Protein AF-A0ABD6EX64-F1 (afdb_monomer)

InterPro domains:
  IPR008491 CDK5 regulatory subunit-associated protein 3 [PF05600] (5-174)
  IPR008491 CDK5 regulatory subunit-associated protein 3 [PTHR14894] (1-174)

Secondary structure (DSSP, 8-state):
---GGGS-----GGGHHHHHHHTTSS-TTHHHHHHHHHHHHHHHGGG----HHHHHHHSSS---HHHHHHHHHHHHHHSTT-B-TTS-B--HHHHHHHHHHHHHHGGGHHHHHHHHHHHHIIIIIHHHHHHHHHHHHHHHHHHHHHHHHHHHHHHHHHHHHHHHHHHHT--HHHHHHHHHHHHHHHHHH--

Radius of gyration: 34.19 Å; Cα contacts (8 Å, |Δi|>4): 105; chains: 1; bounding box: 48×39×100 Å

Mean predicted aligned error: 10.68 Å

Sequence (191 aa):
MATPQDLPIDIHSGKLLDWLVSRRHCNRDWQKNILSIREKINAAIQDMPEDERIVTLLQGTYINYFHCKQIVDILKETEKDTKNFLGYYSSQRMNDWLNIQSLYEANSIGLAESAQILQRLVQYEIPTLKKQIAKCSQNITDNERKEVDYSRLAADGRKQFEKEKEALGIEGIVFHLMLLVVYMFRIVNEC

Nearest PDB structures (foldseek):
  2b5u-assembly2_C  TM=2.560E-01  e=5.745E+00  Escherichia coli
  5ew5-assembly4_D  TM=2.267E-01  e=2.884E+00  Escherichia coli

Organism: NCBI:txid75299

Structure (mmCIF, N/CA/C/O backbone):
data_AF-A0ABD6EX64-F1
#
_entry.id   AF-A0ABD6EX64-F1
#
loop_
_atom_site.group_PDB
_atom_site.id
_atom_site.type_symbol
_atom_site.label_atom_id
_atom_site.label_alt_id
_atom_site.label_comp_id
_atom_site.label_asym_id
_atom_site.label_entity_id
_atom_site.label_seq_id
_atom_site.pdbx_PDB_ins_code
_atom_site.Cartn_x
_atom_site.Cartn_y
_atom_site.Cartn_z
_atom_site.occupancy
_atom_site.B_iso_or_equiv
_atom_site.auth_seq_id
_atom_site.auth_comp_id
_atom_site.auth_asym_id
_atom_site.auth_atom_id
_atom_site.pdbx_PDB_model_num
ATOM 1 N N . MET A 1 1 ? -24.243 -0.990 -32.428 1.00 53.03 1 MET A N 1
ATOM 2 C CA . MET A 1 1 ? -24.173 -2.360 -31.879 1.00 53.03 1 MET A CA 1
ATOM 3 C C . MET A 1 1 ? -22.828 -2.474 -31.187 1.00 53.03 1 MET A C 1
ATOM 5 O O . MET A 1 1 ? -21.842 -2.148 -31.832 1.00 53.03 1 MET A O 1
ATOM 9 N N . ALA A 1 2 ? -22.799 -2.801 -29.893 1.00 53.84 2 ALA A N 1
ATOM 10 C CA . ALA A 1 2 ? -21.550 -2.956 -29.145 1.00 53.84 2 ALA A CA 1
ATOM 11 C C . ALA A 1 2 ? -20.722 -4.089 -29.768 1.00 53.84 2 ALA A C 1
ATOM 13 O O . ALA A 1 2 ? -21.261 -5.158 -30.067 1.00 53.84 2 ALA A O 1
ATOM 14 N N . THR A 1 3 ? -19.447 -3.831 -30.031 1.00 64.19 3 THR A N 1
ATOM 15 C CA . THR A 1 3 ? -18.517 -4.845 -30.527 1.00 64.19 3 THR A CA 1
ATOM 16 C C . THR A 1 3 ? -18.137 -5.795 -29.384 1.00 64.19 3 THR A C 1
ATOM 18 O O . THR A 1 3 ? -18.277 -5.432 -28.217 1.00 64.19 3 THR A O 1
ATOM 21 N N . PRO A 1 4 ? -17.648 -7.018 -29.657 1.00 64.69 4 PRO A N 1
ATOM 22 C CA . PRO A 1 4 ? -17.167 -7.926 -28.609 1.00 64.69 4 PRO A CA 1
ATOM 23 C C . PRO A 1 4 ? -16.092 -7.313 -27.691 1.00 64.69 4 PRO A C 1
ATOM 25 O O . PRO A 1 4 ? -15.940 -7.755 -26.556 1.00 64.69 4 PRO A O 1
ATOM 28 N N . GLN A 1 5 ? -15.374 -6.288 -28.163 1.00 66.94 5 GLN A N 1
ATOM 29 C CA . GLN A 1 5 ? -14.412 -5.489 -27.397 1.00 66.94 5 GLN A CA 1
ATOM 30 C C . GLN A 1 5 ? -15.053 -4.558 -26.352 1.00 66.94 5 GLN A C 1
ATOM 32 O O . GLN A 1 5 ? -14.355 -4.124 -25.441 1.00 66.94 5 GLN A O 1
ATOM 37 N N . ASP A 1 6 ? -16.353 -4.278 -26.450 1.00 74.81 6 ASP A N 1
ATOM 38 C CA . ASP A 1 6 ? -17.080 -3.360 -25.560 1.00 74.81 6 ASP A CA 1
ATOM 39 C C . ASP A 1 6 ? -17.767 -4.086 -24.387 1.00 74.81 6 ASP A C 1
ATOM 41 O O . ASP A 1 6 ? -18.477 -3.470 -23.589 1.00 74.81 6 ASP A O 1
ATOM 45 N N . LEU A 1 7 ? -17.597 -5.409 -24.285 1.00 80.50 7 LEU A N 1
ATOM 46 C CA . LEU A 1 7 ? -18.163 -6.194 -23.193 1.00 80.50 7 LEU A CA 1
ATOM 47 C C . LEU A 1 7 ? -17.363 -5.957 -21.902 1.00 80.50 7 LEU A C 1
ATOM 49 O O . LEU A 1 7 ? -16.139 -6.113 -21.904 1.00 80.50 7 LEU A O 1
ATOM 53 N N . PRO A 1 8 ? -18.030 -5.621 -20.782 1.00 83.19 8 PRO A N 1
ATOM 54 C CA . PRO A 1 8 ? -17.346 -5.421 -19.516 1.00 83.19 8 PRO A CA 1
ATOM 55 C C . PRO A 1 8 ? -16.707 -6.732 -19.055 1.00 83.19 8 PRO A C 1
ATOM 57 O O . PRO A 1 8 ? -17.334 -7.793 -19.056 1.00 83.19 8 PRO A O 1
ATOM 60 N N . ILE A 1 9 ? -15.446 -6.644 -18.645 1.00 84.69 9 ILE A N 1
ATOM 61 C CA . ILE A 1 9 ? -14.711 -7.767 -18.077 1.00 84.69 9 ILE A CA 1
ATOM 62 C C . ILE A 1 9 ? -14.919 -7.738 -16.562 1.00 84.69 9 ILE A C 1
ATOM 64 O O . ILE A 1 9 ? -14.423 -6.839 -15.885 1.00 84.69 9 ILE A O 1
ATOM 68 N N . ASP A 1 10 ? -15.640 -8.727 -16.036 1.00 89.81 10 ASP A N 1
ATOM 69 C CA . ASP A 1 10 ? -15.789 -8.931 -14.595 1.00 89.81 10 ASP A CA 1
ATOM 70 C C . ASP A 1 10 ? -14.727 -9.916 -14.089 1.00 89.81 10 ASP A C 1
ATOM 72 O O . ASP A 1 10 ? -14.625 -11.056 -14.555 1.00 89.81 10 ASP A O 1
ATOM 76 N N . ILE A 1 11 ? -13.896 -9.458 -13.154 1.00 91.19 11 ILE A N 1
ATOM 77 C CA . ILE A 1 11 ? -12.832 -10.251 -12.543 1.00 91.19 11 ILE A CA 1
ATOM 78 C C . ILE A 1 11 ? -12.908 -10.062 -11.038 1.00 91.19 11 ILE A C 1
ATOM 80 O O . ILE A 1 11 ? -12.744 -8.958 -10.517 1.00 91.19 11 ILE A O 1
ATOM 84 N N . HIS A 1 12 ? -13.046 -11.174 -10.319 1.00 92.88 12 HIS A N 1
ATOM 85 C CA . HIS A 1 12 ? -12.908 -11.169 -8.872 1.00 92.88 12 HIS A CA 1
ATOM 86 C C . HIS A 1 12 ? -11.525 -10.625 -8.487 1.00 92.88 12 HIS A C 1
ATOM 88 O O . HIS A 1 12 ? -10.505 -11.176 -8.907 1.00 92.88 12 HIS A O 1
ATOM 94 N N . SER A 1 13 ? -11.477 -9.587 -7.645 1.00 90.00 13 SER A N 1
ATOM 95 C CA . SER A 1 13 ? -10.236 -8.887 -7.266 1.00 90.00 13 SER A CA 1
ATOM 96 C C . SER A 1 13 ? -9.124 -9.859 -6.866 1.00 90.00 13 SER A C 1
ATOM 98 O O . SER A 1 13 ? -8.011 -9.797 -7.382 1.00 90.00 13 SER A O 1
ATOM 100 N N . GLY A 1 14 ? -9.462 -10.866 -6.060 1.00 93.12 14 GLY A N 1
ATOM 101 C CA . GLY A 1 14 ? -8.544 -11.913 -5.615 1.00 93.12 14 GLY A CA 1
ATOM 102 C C . GLY A 1 14 ? -7.949 -12.839 -6.670 1.00 93.12 14 GLY A C 1
ATOM 103 O O . GLY A 1 14 ? -7.047 -13.605 -6.356 1.00 93.12 14 GLY A O 1
ATOM 104 N N . LYS A 1 15 ? -8.451 -12.781 -7.901 1.00 94.81 15 LYS A N 1
ATOM 105 C CA . LYS A 1 15 ? -7.963 -13.538 -9.055 1.00 94.81 15 LYS A CA 1
ATOM 106 C C . LYS A 1 15 ? -7.392 -12.644 -10.148 1.00 94.81 15 LYS A C 1
ATOM 108 O O . LYS A 1 15 ? -6.914 -13.170 -11.141 1.00 94.81 15 LYS A O 1
ATOM 113 N N . LEU A 1 16 ? -7.382 -11.323 -9.954 1.00 95.50 16 LEU A N 1
ATOM 114 C CA . LEU A 1 16 ? -6.866 -10.357 -10.922 1.00 95.50 16 LEU A CA 1
ATOM 115 C C . LE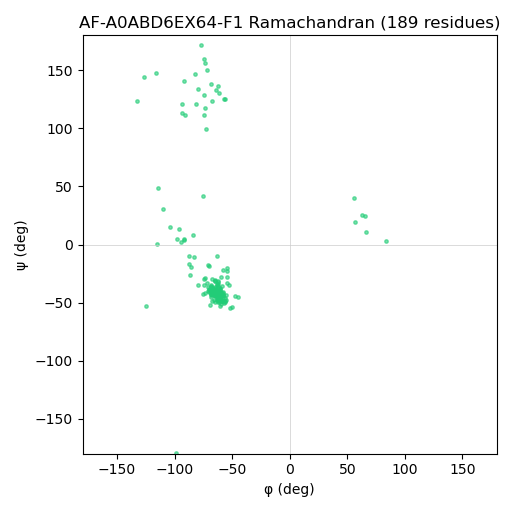U A 1 16 ? -5.459 -10.691 -11.440 1.00 95.50 16 LEU A C 1
ATOM 117 O O . LEU A 1 16 ? -5.276 -10.805 -12.646 1.00 95.50 16 LEU A O 1
ATOM 121 N N . LEU A 1 17 ? -4.478 -10.889 -10.558 1.00 95.62 17 LEU A N 1
ATOM 122 C CA . LEU A 1 17 ? -3.111 -11.214 -10.968 1.00 95.62 17 LEU A CA 1
ATOM 123 C C . LEU A 1 17 ? -3.034 -12.553 -11.722 1.00 95.62 17 LEU A C 1
ATOM 125 O O . LEU A 1 17 ? -2.453 -12.608 -12.804 1.00 95.62 17 LEU A O 1
ATOM 129 N N . ASP A 1 18 ? -3.657 -13.609 -11.189 1.00 95.00 18 ASP A N 1
ATOM 130 C CA . ASP A 1 18 ? -3.731 -14.921 -11.850 1.00 95.00 18 ASP A CA 1
ATOM 131 C C . ASP A 1 18 ? -4.340 -14.793 -13.254 1.00 95.00 18 ASP A C 1
ATOM 133 O O . ASP A 1 18 ? -3.839 -15.367 -14.222 1.00 95.00 18 ASP A O 1
ATOM 137 N N . TRP A 1 19 ? -5.407 -14.001 -13.374 1.00 95.50 19 TRP A N 1
ATOM 138 C CA . TRP A 1 19 ? -6.090 -13.729 -14.631 1.00 95.50 19 TRP A CA 1
ATOM 139 C C . TRP A 1 19 ? -5.156 -13.023 -15.621 1.00 95.50 19 TRP A C 1
ATOM 141 O O . TRP A 1 19 ? -4.985 -13.516 -16.739 1.00 95.50 19 TRP A O 1
ATOM 151 N N . LEU A 1 20 ? -4.472 -11.954 -15.194 1.00 95.19 20 LEU A N 1
ATOM 152 C CA . LEU A 1 20 ? -3.508 -11.206 -16.012 1.00 95.19 20 LEU A CA 1
ATOM 153 C C . LEU A 1 20 ? -2.377 -12.106 -16.528 1.00 95.19 20 LEU A C 1
ATOM 155 O O . LEU A 1 20 ? -2.050 -12.081 -17.716 1.00 95.19 20 LEU A O 1
ATOM 159 N N . VAL A 1 21 ? -1.814 -12.948 -15.660 1.00 94.81 21 VAL A N 1
ATOM 160 C CA . VAL A 1 21 ? -0.741 -13.884 -16.023 1.00 94.81 21 VAL A CA 1
ATOM 161 C C . VAL A 1 21 ? -1.254 -14.988 -16.954 1.00 94.81 21 VAL A C 1
ATOM 163 O O . VAL A 1 21 ? -0.605 -15.318 -17.948 1.00 94.81 21 VAL A O 1
ATOM 166 N N . SER A 1 22 ? -2.436 -15.551 -16.685 1.00 95.00 22 SER A N 1
ATOM 167 C CA . SER A 1 22 ? -3.020 -16.627 -17.504 1.00 95.00 22 SER A CA 1
ATOM 168 C C . SER A 1 22 ? -3.311 -16.192 -18.944 1.00 95.00 22 SER A C 1
ATOM 170 O O . SER A 1 22 ? -3.180 -16.990 -19.874 1.00 95.00 22 SER A O 1
ATOM 172 N N . ARG A 1 23 ? -3.650 -14.912 -19.136 1.00 93.62 23 ARG A N 1
ATOM 173 C CA . ARG A 1 23 ? -3.922 -14.290 -20.438 1.00 93.62 23 ARG A CA 1
ATOM 174 C C . ARG A 1 23 ? -2.692 -13.650 -21.079 1.00 93.62 23 ARG A C 1
ATOM 176 O O . ARG A 1 23 ? -2.811 -13.093 -22.163 1.00 93.62 23 ARG A O 1
ATOM 183 N N . ARG A 1 24 ? -1.513 -13.783 -20.456 1.00 93.31 24 ARG A N 1
ATOM 184 C CA . ARG A 1 24 ? -0.237 -13.218 -20.926 1.00 93.31 24 ARG A CA 1
ATOM 185 C C . ARG A 1 24 ? -0.221 -11.684 -20.991 1.00 93.31 24 ARG A C 1
ATOM 187 O O . ARG A 1 24 ? 0.566 -11.123 -21.743 1.00 93.31 24 ARG A O 1
ATOM 194 N N . HIS A 1 25 ? -1.047 -11.010 -20.186 1.00 92.50 25 HIS A N 1
ATOM 195 C CA . HIS A 1 25 ? -0.913 -9.566 -19.955 1.00 92.50 25 HIS A CA 1
ATOM 196 C C . HIS A 1 25 ? 0.287 -9.247 -19.060 1.00 92.50 25 HIS A C 1
ATOM 198 O O . HIS A 1 25 ? 0.878 -8.185 -19.194 1.00 92.50 25 HIS A O 1
ATOM 204 N N . CYS A 1 26 ? 0.663 -10.175 -18.178 1.00 94.56 26 CYS A N 1
ATOM 205 C CA . CYS A 1 26 ? 1.879 -10.110 -17.372 1.00 94.56 26 CYS A CA 1
ATOM 206 C C . CYS A 1 26 ? 2.681 -11.400 -17.563 1.00 94.56 26 CYS A C 1
ATOM 208 O O . CYS A 1 26 ? 2.103 -12.486 -17.679 1.00 94.56 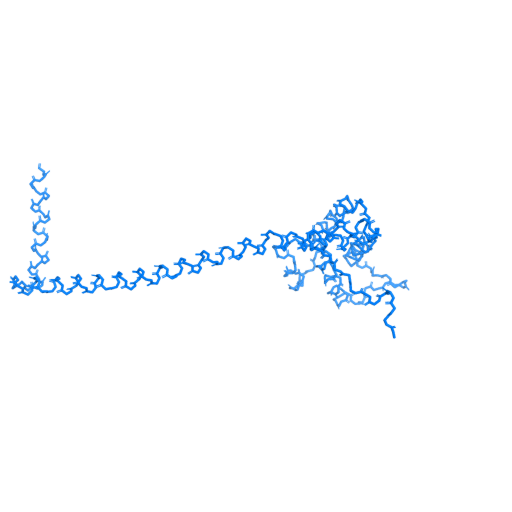26 CYS A O 1
ATOM 210 N N . ASN A 1 27 ? 4.010 -11.302 -17.577 1.00 90.50 27 ASN A N 1
ATOM 211 C CA . ASN A 1 27 ? 4.858 -12.490 -17.659 1.00 90.50 27 ASN A CA 1
ATOM 212 C C . ASN A 1 27 ? 4.836 -13.280 -16.335 1.00 90.50 27 ASN A C 1
ATOM 214 O O . ASN A 1 27 ? 4.664 -12.707 -15.264 1.00 90.50 27 ASN A O 1
ATOM 218 N N . ARG A 1 28 ? 5.010 -14.604 -16.388 1.00 91.12 28 ARG A N 1
ATOM 219 C CA . ARG A 1 28 ? 5.021 -15.488 -15.206 1.00 91.12 28 ARG A CA 1
ATOM 220 C C . ARG A 1 28 ? 6.225 -15.252 -14.296 1.00 91.12 28 ARG A C 1
ATOM 222 O O . ARG A 1 28 ? 6.126 -15.464 -13.095 1.00 91.12 28 ARG A O 1
ATOM 229 N N . ASP A 1 29 ? 7.343 -14.817 -14.860 1.00 92.50 29 ASP A N 1
ATOM 230 C CA . ASP A 1 29 ? 8.595 -14.536 -14.153 1.00 92.50 29 ASP A CA 1
ATOM 231 C C . ASP A 1 29 ? 8.644 -13.127 -13.531 1.00 92.50 29 ASP A C 1
ATOM 233 O O . ASP A 1 29 ? 9.685 -12.721 -13.009 1.00 92.50 29 ASP A O 1
ATOM 237 N N . TRP A 1 30 ? 7.530 -12.381 -13.544 1.00 94.19 30 TRP A N 1
ATOM 238 C CA . TRP A 1 30 ? 7.461 -11.006 -13.042 1.00 94.19 30 TRP A CA 1
ATOM 239 C C . TRP A 1 30 ? 7.994 -10.867 -11.605 1.00 94.19 30 TRP A C 1
ATOM 241 O O . TRP A 1 30 ? 8.648 -9.876 -11.296 1.00 94.19 30 TRP A O 1
ATOM 251 N N . GLN A 1 31 ? 7.793 -11.883 -10.752 1.00 92.81 31 GLN A N 1
ATOM 252 C CA . GLN A 1 31 ? 8.290 -11.913 -9.369 1.00 92.81 31 GLN A CA 1
ATOM 253 C C . GLN A 1 31 ? 9.817 -11.933 -9.271 1.00 92.81 31 GLN A C 1
ATOM 255 O O . GLN A 1 31 ? 10.382 -11.407 -8.319 1.00 92.81 31 GLN A O 1
ATOM 260 N N . LYS A 1 32 ? 10.506 -12.535 -10.241 1.00 93.25 32 LYS A N 1
ATOM 261 C CA . LYS A 1 32 ? 11.969 -12.490 -10.298 1.00 93.25 32 LYS A CA 1
ATOM 262 C C . LYS A 1 32 ? 12.430 -11.117 -10.777 1.00 93.25 32 LYS A C 1
ATOM 264 O O . LYS A 1 32 ? 13.358 -10.542 -10.218 1.00 93.25 32 LYS A O 1
ATOM 269 N N . ASN A 1 33 ? 11.758 -10.587 -11.795 1.00 93.25 33 ASN A N 1
ATOM 270 C CA . ASN A 1 33 ? 12.138 -9.322 -12.414 1.00 93.25 33 ASN A CA 1
ATOM 271 C C . ASN A 1 33 ? 11.903 -8.128 -11.475 1.00 93.25 33 ASN A C 1
ATOM 273 O O . ASN A 1 33 ? 12.724 -7.213 -11.441 1.00 93.25 33 ASN A O 1
ATOM 277 N N . ILE A 1 34 ? 10.855 -8.166 -10.643 1.00 94.31 34 ILE A N 1
ATOM 278 C CA . ILE A 1 34 ? 10.611 -7.117 -9.648 1.00 94.31 34 ILE A CA 1
ATOM 279 C C . ILE A 1 34 ? 11.740 -7.030 -8.614 1.00 94.31 34 ILE A C 1
ATOM 281 O O . ILE A 1 34 ? 12.094 -5.925 -8.229 1.00 94.31 34 ILE A O 1
ATOM 285 N N . LEU A 1 35 ? 12.376 -8.140 -8.216 1.00 94.00 35 LEU A N 1
ATOM 286 C CA . LEU A 1 35 ? 13.505 -8.102 -7.272 1.00 94.00 35 LEU A CA 1
ATOM 287 C C . LEU A 1 35 ? 14.686 -7.293 -7.824 1.00 94.00 35 LEU A C 1
ATOM 289 O O . LEU A 1 35 ? 15.237 -6.454 -7.120 1.00 94.00 35 LEU A O 1
ATOM 293 N N . SER A 1 36 ? 15.011 -7.463 -9.106 1.00 94.44 36 SER A N 1
ATOM 294 C CA . SER A 1 36 ? 16.072 -6.672 -9.742 1.00 94.44 36 SER A CA 1
ATOM 295 C C . SER A 1 36 ? 15.714 -5.183 -9.816 1.00 94.44 36 SER A C 1
ATOM 297 O O . SER A 1 36 ? 16.563 -4.316 -9.605 1.00 94.44 36 SER A O 1
ATOM 299 N N . ILE A 1 37 ? 14.441 -4.863 -10.062 1.00 95.38 37 ILE A N 1
ATOM 300 C CA . ILE A 1 37 ? 13.962 -3.476 -10.035 1.00 95.38 37 ILE A CA 1
ATOM 301 C C . ILE A 1 37 ? 14.082 -2.892 -8.620 1.00 95.38 37 ILE A C 1
ATOM 303 O O . ILE A 1 37 ? 14.487 -1.744 -8.462 1.00 95.38 37 ILE A O 1
ATOM 307 N N . ARG A 1 38 ? 13.790 -3.683 -7.582 1.00 94.88 38 ARG A N 1
ATOM 308 C CA . ARG A 1 38 ? 13.904 -3.274 -6.172 1.00 94.88 38 ARG A CA 1
ATOM 309 C C . ARG A 1 38 ? 15.334 -2.916 -5.794 1.00 94.88 38 ARG A C 1
ATOM 311 O O . ARG A 1 38 ? 15.552 -1.891 -5.156 1.00 94.88 38 ARG A O 1
ATOM 318 N N . GLU A 1 39 ? 16.299 -3.721 -6.222 1.00 94.88 39 GLU A N 1
ATOM 319 C CA . GLU A 1 39 ? 17.725 -3.439 -6.024 1.00 94.88 39 GLU A CA 1
ATOM 320 C C . GLU A 1 39 ? 18.127 -2.110 -6.675 1.00 94.88 39 GLU A C 1
ATOM 322 O O . GLU A 1 39 ? 18.786 -1.284 -6.044 1.00 94.88 39 GLU A O 1
ATOM 327 N N . LYS A 1 40 ? 17.661 -1.859 -7.906 1.00 95.69 40 LYS A N 1
ATOM 328 C CA . LYS A 1 40 ? 17.910 -0.598 -8.620 1.00 95.69 40 LYS A CA 1
ATOM 329 C C . LYS A 1 40 ? 17.272 0.604 -7.933 1.00 95.69 40 LYS A C 1
ATOM 331 O O . LYS A 1 40 ? 17.920 1.638 -7.828 1.00 95.69 40 LYS A O 1
ATOM 336 N N . ILE A 1 41 ? 16.044 0.465 -7.431 1.00 95.00 41 ILE A N 1
ATOM 337 C CA . ILE A 1 41 ? 15.380 1.512 -6.643 1.00 95.00 41 ILE A CA 1
ATOM 338 C C . ILE A 1 41 ? 16.211 1.842 -5.400 1.00 95.00 41 ILE A C 1
ATOM 340 O O . ILE A 1 41 ? 16.494 3.009 -5.155 1.00 95.00 41 ILE A O 1
ATOM 344 N N . ASN A 1 42 ? 16.648 0.832 -4.644 1.00 93.12 42 ASN A N 1
ATOM 345 C CA . ASN A 1 42 ? 17.434 1.050 -3.427 1.00 93.12 42 ASN A CA 1
ATOM 346 C C . ASN A 1 42 ? 18.757 1.775 -3.706 1.00 93.12 42 ASN A C 1
ATOM 348 O O . ASN A 1 42 ? 19.159 2.624 -2.912 1.00 93.12 42 ASN A O 1
ATOM 352 N N . ALA A 1 43 ? 19.407 1.460 -4.831 1.00 94.00 43 ALA A N 1
ATOM 353 C CA . ALA A 1 43 ? 20.605 2.161 -5.276 1.00 94.00 43 ALA A CA 1
ATOM 354 C C . ALA A 1 43 ? 20.297 3.612 -5.683 1.00 94.00 43 ALA A C 1
ATOM 356 O O . ALA A 1 43 ? 20.950 4.532 -5.198 1.00 94.00 43 ALA A O 1
ATOM 357 N N . ALA A 1 44 ? 19.269 3.828 -6.508 1.00 93.56 44 ALA A N 1
ATOM 358 C CA . ALA A 1 44 ? 18.904 5.151 -7.012 1.00 93.56 44 ALA A CA 1
ATOM 359 C C . ALA A 1 44 ? 18.437 6.110 -5.903 1.00 93.56 44 ALA A C 1
ATOM 361 O O . ALA A 1 44 ? 18.687 7.308 -5.988 1.00 93.56 44 ALA A O 1
ATOM 362 N N . ILE A 1 45 ? 17.801 5.599 -4.839 1.00 90.81 45 ILE A N 1
ATOM 363 C CA . ILE A 1 45 ? 17.363 6.404 -3.684 1.00 90.81 45 ILE A CA 1
ATOM 364 C C . ILE A 1 45 ? 18.538 7.107 -2.982 1.00 90.81 45 ILE A C 1
ATOM 366 O O . ILE A 1 45 ? 18.339 8.168 -2.396 1.00 90.81 45 ILE A O 1
ATOM 370 N N . GLN A 1 46 ? 19.755 6.555 -3.047 1.00 88.56 46 GLN A N 1
ATOM 371 C CA . GLN A 1 46 ? 20.925 7.159 -2.396 1.00 88.56 46 GLN A CA 1
ATOM 372 C C . GLN A 1 46 ? 21.385 8.464 -3.066 1.00 88.56 46 GLN A C 1
ATOM 374 O O . GLN A 1 46 ? 22.098 9.242 -2.443 1.00 88.56 46 GLN A O 1
ATOM 379 N N . ASP A 1 47 ? 20.973 8.715 -4.311 1.00 86.69 47 ASP A N 1
ATOM 380 C CA . ASP A 1 47 ? 21.299 9.921 -5.079 1.00 86.69 47 ASP A CA 1
ATOM 381 C C . ASP A 1 47 ? 20.031 10.747 -5.360 1.00 86.69 47 ASP A C 1
ATOM 383 O O . ASP A 1 47 ? 19.744 11.110 -6.500 1.00 86.69 47 ASP A O 1
ATOM 387 N N . MET A 1 48 ? 19.205 10.999 -4.337 1.00 83.12 48 MET A N 1
ATOM 388 C CA . MET A 1 48 ? 17.983 11.814 -4.454 1.00 83.12 48 MET A CA 1
ATOM 389 C C . MET A 1 48 ? 18.223 13.292 -4.142 1.00 83.12 48 MET A C 1
ATOM 391 O O . MET A 1 48 ? 18.954 13.601 -3.203 1.00 83.12 48 MET A O 1
ATOM 395 N N . PRO A 1 49 ? 17.601 14.221 -4.894 1.00 79.19 49 PRO A N 1
ATOM 396 C CA . PRO A 1 49 ? 17.682 15.642 -4.597 1.00 79.19 49 PRO A CA 1
ATOM 397 C C . PRO A 1 49 ? 16.827 15.978 -3.371 1.00 79.19 49 PRO A C 1
ATOM 399 O O . PRO A 1 49 ? 15.832 15.307 -3.089 1.00 79.19 49 PRO A O 1
ATOM 402 N N . GLU A 1 50 ? 17.162 17.077 -2.696 1.00 78.25 50 GLU A N 1
ATOM 403 C CA . GLU A 1 50 ? 16.404 17.632 -1.564 1.00 78.25 50 GLU A CA 1
ATOM 404 C C . GLU A 1 50 ? 15.105 18.345 -2.014 1.00 78.25 50 GLU A C 1
ATOM 406 O O . GLU A 1 50 ? 14.763 19.420 -1.530 1.00 78.25 50 GLU A O 1
ATOM 411 N N . ASP A 1 51 ? 14.370 17.772 -2.972 1.00 86.00 51 ASP A N 1
ATOM 412 C CA . ASP A 1 51 ? 13.028 18.242 -3.332 1.00 86.00 51 ASP A CA 1
ATOM 413 C C . ASP A 1 51 ? 12.015 17.664 -2.334 1.00 86.00 51 ASP A C 1
ATOM 415 O O . ASP A 1 51 ? 11.877 16.443 -2.208 1.00 86.00 51 ASP A O 1
ATOM 419 N N . GLU A 1 52 ? 11.279 18.530 -1.634 1.00 88.81 52 GLU A N 1
ATOM 420 C CA . GLU A 1 52 ? 10.296 18.132 -0.615 1.00 88.81 52 GLU A CA 1
ATOM 421 C C . GLU A 1 52 ? 9.250 17.134 -1.139 1.00 88.81 52 GLU A C 1
ATOM 423 O O . GLU A 1 52 ? 8.805 16.247 -0.401 1.00 88.81 52 GLU A O 1
ATOM 428 N N . ARG A 1 53 ? 8.874 17.227 -2.423 1.00 89.81 53 ARG A N 1
ATOM 429 C CA . ARG A 1 53 ? 7.911 16.310 -3.052 1.00 89.81 53 ARG A CA 1
ATOM 430 C C . ARG A 1 53 ? 8.499 14.909 -3.156 1.00 89.81 53 ARG A C 1
ATOM 432 O O . ARG A 1 53 ? 7.813 13.935 -2.854 1.00 89.81 53 ARG A O 1
ATOM 439 N N . ILE A 1 54 ? 9.772 14.805 -3.538 1.00 88.50 54 ILE A N 1
ATOM 440 C CA . ILE A 1 54 ? 10.491 13.527 -3.611 1.00 88.50 54 ILE A CA 1
ATOM 441 C C . ILE A 1 54 ? 10.698 12.965 -2.205 1.00 88.50 54 ILE A C 1
ATOM 443 O O . ILE A 1 54 ? 10.404 11.795 -1.974 1.00 88.50 54 ILE A O 1
ATOM 447 N N . VAL A 1 55 ? 11.111 13.795 -1.244 1.00 88.19 55 VAL A N 1
ATOM 448 C CA . VAL A 1 55 ? 11.269 13.376 0.157 1.00 88.19 55 VAL A CA 1
ATOM 449 C C . VAL A 1 55 ? 9.962 12.795 0.702 1.00 88.19 55 VAL A C 1
ATOM 451 O O . VAL A 1 55 ? 9.969 11.708 1.275 1.00 88.19 55 VAL A O 1
ATOM 454 N N . THR A 1 56 ? 8.830 13.457 0.456 1.00 89.00 56 THR A N 1
ATOM 455 C CA . THR A 1 56 ? 7.503 12.980 0.878 1.00 89.00 56 THR A CA 1
ATOM 456 C C . THR A 1 56 ? 7.152 11.628 0.253 1.00 89.00 56 THR A C 1
ATOM 458 O O . THR A 1 56 ? 6.647 10.744 0.941 1.00 89.00 56 THR A O 1
ATOM 461 N N . LEU A 1 57 ? 7.447 11.431 -1.037 1.00 88.38 57 LEU A N 1
ATOM 462 C CA . LEU A 1 57 ? 7.205 10.154 -1.719 1.00 88.38 57 LEU A CA 1
ATOM 463 C C . LEU A 1 57 ? 8.050 9.007 -1.156 1.00 88.38 57 LEU A C 1
ATOM 465 O O . LEU A 1 57 ? 7.606 7.859 -1.195 1.00 88.38 57 LEU A O 1
ATOM 469 N N . LEU A 1 58 ? 9.244 9.311 -0.644 1.00 86.00 58 LEU A N 1
ATOM 470 C CA . LEU A 1 58 ? 10.192 8.330 -0.114 1.00 86.00 58 LEU A CA 1
ATOM 471 C C . LEU A 1 58 ? 9.977 7.995 1.371 1.00 86.00 58 LEU A C 1
ATOM 473 O O . LEU A 1 58 ? 10.481 6.979 1.853 1.00 86.00 58 LEU A O 1
ATOM 477 N N . GLN A 1 59 ? 9.241 8.823 2.114 1.00 83.81 59 GLN A N 1
ATOM 478 C CA . GLN A 1 59 ? 9.036 8.638 3.549 1.00 83.81 59 GLN A CA 1
ATOM 479 C C . GLN A 1 59 ? 8.071 7.489 3.863 1.00 83.81 59 GLN A C 1
ATOM 481 O O . GLN A 1 59 ? 6.885 7.549 3.558 1.00 83.81 59 GLN A O 1
ATOM 486 N N . GLY A 1 60 ? 8.567 6.461 4.561 1.00 69.19 60 GLY A N 1
ATOM 487 C CA . GLY A 1 60 ? 7.737 5.425 5.194 1.00 69.19 60 GLY A CA 1
ATOM 488 C C . GLY A 1 60 ? 6.965 4.517 4.230 1.00 69.19 60 GLY A C 1
ATOM 489 O O . GLY A 1 60 ? 6.096 3.763 4.669 1.00 69.19 60 GLY A O 1
ATOM 490 N N . THR A 1 61 ? 7.263 4.568 2.931 1.00 74.19 61 THR A N 1
ATOM 491 C CA . THR A 1 61 ? 6.497 3.883 1.888 1.00 74.19 61 THR A CA 1
ATOM 492 C C . THR A 1 61 ? 7.315 2.810 1.177 1.00 74.19 61 THR A C 1
ATOM 494 O O . THR A 1 61 ? 8.517 2.906 0.943 1.00 74.19 61 THR A O 1
ATOM 497 N N . TYR A 1 62 ? 6.616 1.756 0.767 1.00 87.88 62 TYR A N 1
ATOM 498 C CA . TYR A 1 62 ? 7.119 0.823 -0.231 1.00 87.88 62 TYR A CA 1
ATOM 499 C C . TYR A 1 62 ? 7.054 1.489 -1.620 1.00 87.88 62 TYR A C 1
ATOM 501 O O . TYR A 1 62 ? 5.966 1.734 -2.149 1.00 87.88 62 TYR A O 1
ATOM 509 N N . ILE A 1 63 ? 8.211 1.796 -2.219 1.00 92.25 63 ILE A N 1
ATOM 510 C CA . ILE A 1 63 ? 8.312 2.529 -3.497 1.00 92.25 63 ILE A CA 1
ATOM 511 C C . ILE A 1 63 ? 7.886 1.654 -4.678 1.00 92.25 63 ILE A C 1
ATOM 513 O O . ILE A 1 63 ? 8.655 0.823 -5.134 1.00 92.25 63 ILE A O 1
ATOM 517 N N . ASN A 1 64 ? 6.666 1.784 -5.183 1.00 94.00 64 ASN A N 1
ATOM 518 C CA . ASN A 1 64 ? 6.160 0.979 -6.301 1.00 94.00 64 ASN A CA 1
ATOM 519 C C . ASN A 1 64 ? 6.249 1.727 -7.639 1.00 94.00 64 ASN A C 1
ATOM 521 O O . ASN A 1 64 ? 6.687 2.877 -7.693 1.00 94.00 64 ASN A O 1
ATOM 525 N N . TYR A 1 65 ? 5.794 1.073 -8.709 1.00 95.88 65 TYR A N 1
ATOM 526 C CA . TYR A 1 65 ? 5.737 1.644 -10.058 1.00 95.88 65 TYR A CA 1
ATOM 527 C C . TYR A 1 65 ? 5.177 3.077 -10.115 1.00 95.88 65 TYR A C 1
ATOM 529 O O . TYR A 1 65 ? 5.762 3.938 -10.774 1.00 95.88 65 TYR A O 1
ATOM 537 N N . PHE A 1 66 ? 4.073 3.360 -9.417 1.00 95.31 66 PHE A N 1
ATOM 538 C CA . PHE A 1 66 ? 3.438 4.680 -9.457 1.00 95.31 66 PHE A CA 1
ATOM 539 C C . PHE A 1 66 ? 4.306 5.755 -8.805 1.00 95.31 66 PHE A C 1
ATOM 541 O O . PHE A 1 66 ? 4.414 6.853 -9.349 1.00 95.31 66 PHE A O 1
ATOM 548 N N . HIS A 1 67 ? 4.984 5.425 -7.703 1.00 94.88 67 HIS A N 1
ATOM 549 C CA . HIS A 1 67 ? 5.955 6.327 -7.083 1.00 94.88 67 HIS A CA 1
ATOM 550 C C . HIS A 1 67 ? 7.128 6.599 -8.032 1.00 94.88 67 HIS A C 1
ATOM 552 O O . HIS A 1 67 ? 7.517 7.750 -8.206 1.00 94.88 67 HIS A O 1
ATOM 558 N N . CYS A 1 68 ? 7.647 5.574 -8.721 1.00 95.56 68 CYS A N 1
ATOM 559 C CA . CYS A 1 68 ? 8.714 5.759 -9.708 1.00 95.56 68 CYS A CA 1
ATOM 560 C C . CYS A 1 68 ? 8.291 6.705 -10.843 1.00 95.56 68 CYS A C 1
ATOM 562 O O . CYS A 1 68 ? 9.076 7.567 -11.227 1.00 95.56 68 CYS A O 1
ATOM 564 N N . LYS A 1 69 ? 7.051 6.596 -11.349 1.00 95.75 69 LYS A N 1
ATOM 565 C CA . LYS A 1 69 ? 6.536 7.538 -12.358 1.00 95.75 69 LYS A CA 1
ATOM 566 C C . LYS A 1 69 ? 6.481 8.971 -11.838 1.00 95.75 69 LYS A C 1
ATOM 568 O O . LYS A 1 69 ? 6.917 9.876 -12.536 1.00 95.75 69 LYS A O 1
ATOM 573 N N . GLN A 1 70 ? 5.971 9.166 -10.623 1.00 94.88 70 GLN A N 1
ATOM 574 C CA . G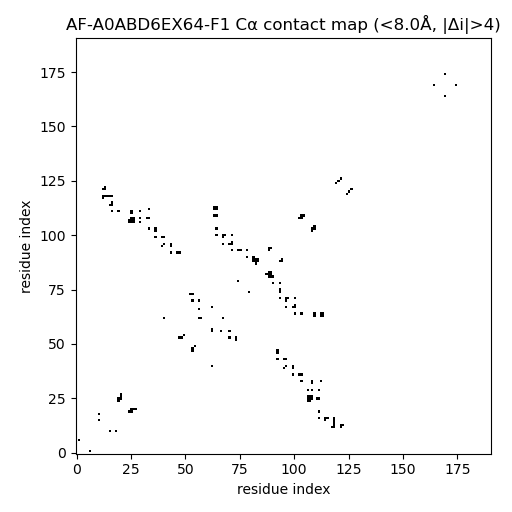LN A 1 70 ? 5.889 10.494 -10.011 1.00 94.88 70 GLN A CA 1
ATOM 575 C C . GLN A 1 70 ? 7.276 11.109 -9.812 1.00 94.88 70 GLN A C 1
ATOM 577 O O . GLN A 1 70 ? 7.469 12.277 -10.129 1.00 94.88 70 GLN A O 1
ATOM 582 N N . ILE A 1 71 ? 8.251 10.316 -9.357 1.00 93.56 71 ILE A N 1
ATOM 583 C CA . ILE A 1 71 ? 9.644 10.758 -9.224 1.00 93.56 71 ILE A CA 1
ATOM 584 C C . ILE A 1 71 ? 10.199 11.173 -10.588 1.00 93.56 71 ILE A C 1
ATOM 586 O O . ILE A 1 71 ? 10.742 12.266 -10.708 1.00 93.56 71 ILE A O 1
ATOM 590 N N . VAL A 1 72 ? 10.012 10.359 -11.633 1.00 94.00 72 VAL A N 1
ATOM 591 C CA . VAL A 1 72 ? 10.439 10.713 -12.996 1.00 94.00 72 VAL A CA 1
ATOM 592 C C . VAL A 1 72 ? 9.789 12.015 -13.467 1.00 94.00 72 VAL A C 1
ATOM 594 O O . VAL A 1 72 ? 10.468 12.851 -14.060 1.00 94.00 72 VAL A O 1
ATOM 597 N N . ASP A 1 73 ? 8.493 12.206 -13.230 1.00 93.88 73 ASP A N 1
ATOM 598 C CA . ASP A 1 73 ? 7.793 13.416 -13.660 1.00 93.88 73 ASP A CA 1
ATOM 599 C C . ASP A 1 73 ? 8.295 14.662 -12.915 1.00 93.88 73 ASP A C 1
ATOM 601 O O . ASP A 1 73 ? 8.544 15.681 -13.557 1.00 93.88 73 ASP A O 1
ATOM 605 N N . ILE A 1 74 ? 8.582 14.556 -11.613 1.00 91.75 74 ILE A N 1
ATOM 606 C CA . ILE A 1 74 ? 9.228 15.630 -10.843 1.00 91.75 74 ILE A CA 1
ATOM 607 C C . ILE A 1 74 ? 10.630 15.933 -11.391 1.00 91.75 74 ILE A C 1
ATOM 609 O O . ILE A 1 74 ? 10.961 17.094 -11.624 1.00 91.75 74 ILE A O 1
ATOM 613 N N . LEU A 1 75 ? 11.447 14.907 -11.656 1.00 89.75 75 LEU A N 1
ATOM 614 C CA . LEU A 1 75 ? 12.799 15.085 -12.199 1.00 89.75 75 LEU A CA 1
ATOM 615 C C . LEU A 1 75 ? 12.788 15.742 -13.589 1.00 89.75 75 LEU A C 1
ATOM 617 O O . LEU A 1 75 ? 13.667 16.543 -13.900 1.00 89.75 75 LEU A O 1
ATOM 621 N N . LYS A 1 76 ? 11.777 15.473 -14.428 1.00 88.94 76 LYS A N 1
ATOM 622 C CA . LYS A 1 76 ? 11.617 16.172 -15.719 1.00 88.94 76 LYS A CA 1
ATOM 623 C C . LYS A 1 76 ? 11.377 17.671 -15.548 1.00 88.94 76 LYS A C 1
ATOM 625 O O . LYS A 1 76 ? 11.788 18.437 -16.420 1.00 88.94 76 LYS A O 1
ATOM 630 N N . GLU A 1 77 ? 10.679 18.078 -14.490 1.00 86.69 77 GLU A N 1
ATOM 631 C CA . GLU A 1 77 ? 10.419 19.488 -14.189 1.00 86.69 77 GLU A CA 1
ATOM 632 C C . GLU A 1 77 ? 11.674 20.187 -13.662 1.00 86.69 77 GLU A C 1
ATOM 634 O O . GLU A 1 77 ? 11.958 21.314 -14.068 1.00 86.69 77 GLU A O 1
ATOM 639 N N . THR A 1 78 ? 12.430 19.519 -12.787 1.00 82.00 78 THR A N 1
ATOM 640 C CA . THR A 1 78 ? 13.569 20.117 -12.079 1.00 82.00 78 THR A CA 1
ATOM 641 C C . THR A 1 78 ? 14.888 20.042 -12.855 1.00 82.00 78 THR A C 1
ATOM 643 O O . THR A 1 78 ? 15.728 20.922 -12.695 1.00 82.00 78 THR A O 1
ATOM 646 N N . GLU A 1 79 ? 15.069 19.062 -13.749 1.00 75.69 79 GLU A N 1
ATOM 647 C CA . GLU A 1 79 ? 16.315 18.835 -14.511 1.00 75.69 79 GLU A CA 1
ATOM 648 C C . GLU A 1 79 ? 16.177 19.157 -16.016 1.00 75.69 79 GLU A C 1
ATOM 650 O O . GLU A 1 79 ? 16.837 18.559 -16.876 1.00 75.69 79 GLU A O 1
ATOM 655 N N . LYS A 1 80 ? 15.304 20.119 -16.344 1.00 65.94 80 LYS A N 1
ATOM 656 C CA . LYS A 1 80 ? 14.824 20.448 -17.700 1.00 65.94 80 LYS A CA 1
ATOM 657 C C . LYS A 1 80 ? 15.921 20.731 -18.746 1.00 65.94 80 LYS A C 1
ATOM 659 O O . LYS A 1 80 ? 15.710 20.422 -19.919 1.00 65.94 80 LYS A O 1
ATOM 664 N N . ASP A 1 81 ? 17.091 21.221 -18.331 1.00 64.31 81 ASP A N 1
ATOM 665 C CA . ASP A 1 81 ? 18.172 21.679 -19.224 1.00 64.31 81 ASP A CA 1
ATOM 666 C C . ASP A 1 81 ? 19.354 20.700 -19.355 1.00 64.31 81 ASP A C 1
ATOM 668 O O . ASP A 1 81 ? 20.422 21.048 -19.853 1.00 64.31 81 ASP A O 1
ATOM 672 N N . THR A 1 82 ? 19.183 19.443 -18.940 1.00 68.06 82 THR A N 1
ATOM 673 C CA . THR A 1 82 ? 20.276 18.454 -18.922 1.00 68.06 82 THR A CA 1
ATOM 674 C C . THR A 1 82 ? 20.325 17.549 -20.158 1.00 68.06 82 THR A C 1
ATOM 676 O O . THR A 1 82 ? 21.020 16.539 -20.157 1.00 68.06 82 THR A O 1
ATOM 679 N N . LYS A 1 83 ? 19.606 17.849 -21.246 1.00 73.38 83 LYS A N 1
ATOM 680 C CA . LYS A 1 83 ? 19.599 16.957 -22.419 1.00 73.38 83 LYS A CA 1
ATOM 681 C C . LYS A 1 83 ? 20.844 17.122 -23.292 1.00 73.38 83 LYS A C 1
ATOM 683 O O . LYS A 1 83 ? 21.235 18.232 -23.636 1.00 73.38 83 LYS A O 1
ATOM 688 N N . ASN A 1 84 ? 21.442 16.005 -23.694 1.00 76.31 84 ASN A N 1
ATOM 689 C CA . ASN A 1 84 ? 22.510 15.970 -24.685 1.00 76.31 84 ASN A CA 1
ATOM 690 C C . ASN A 1 84 ? 21.955 16.130 -26.114 1.00 76.31 84 ASN A C 1
ATOM 692 O O . ASN A 1 84 ? 20.746 16.091 -26.343 1.00 76.31 84 ASN A O 1
ATOM 696 N N . PHE A 1 85 ? 22.849 16.281 -27.096 1.00 73.62 85 PHE A N 1
ATOM 697 C CA . PHE A 1 85 ? 22.491 16.487 -28.508 1.00 73.62 85 PHE A CA 1
ATOM 698 C C . PHE A 1 85 ? 21.613 15.368 -29.107 1.00 73.62 85 PHE A C 1
ATOM 700 O O . PHE A 1 85 ? 20.896 15.594 -30.075 1.00 73.62 85 PHE A O 1
ATOM 707 N N . LEU A 1 86 ? 21.632 14.169 -28.515 1.00 76.31 86 LEU A N 1
ATOM 708 C CA . LEU A 1 86 ? 20.818 13.020 -28.925 1.00 76.31 86 LEU A CA 1
ATOM 709 C C . LEU A 1 86 ? 19.474 12.932 -28.176 1.00 76.31 86 LEU A C 1
ATOM 711 O O . LEU A 1 86 ? 18.728 11.974 -28.360 1.00 76.31 86 LEU A O 1
ATOM 715 N N . GLY A 1 87 ? 19.151 13.920 -27.336 1.00 71.44 87 GLY A N 1
ATOM 716 C CA . GLY A 1 87 ? 17.888 14.009 -26.603 1.00 71.44 87 GLY A CA 1
ATOM 717 C C . GLY A 1 87 ? 17.829 13.205 -25.300 1.00 71.44 87 GLY A C 1
ATOM 718 O O . GLY A 1 87 ? 16.784 13.219 -24.644 1.00 71.44 87 GLY A O 1
ATOM 719 N N . TYR A 1 88 ? 18.920 12.544 -24.896 1.00 74.88 88 TYR A N 1
ATOM 720 C CA . TYR A 1 88 ? 19.020 11.851 -23.607 1.00 74.88 88 TYR A CA 1
ATOM 721 C C . TYR A 1 88 ? 19.376 12.824 -22.490 1.00 74.88 88 TYR A C 1
ATOM 723 O O . TYR A 1 88 ? 20.140 13.761 -22.706 1.00 74.88 88 TYR A O 1
ATOM 731 N N . TYR A 1 89 ? 18.873 12.579 -21.283 1.00 79.00 89 TYR A N 1
ATOM 732 C CA . TYR A 1 89 ? 19.294 13.325 -20.100 1.00 79.00 89 TYR A CA 1
ATOM 733 C C . TYR A 1 89 ? 20.751 12.973 -19.756 1.00 79.00 89 TYR A C 1
ATOM 735 O O . TYR A 1 89 ? 21.158 11.818 -19.851 1.00 79.00 89 TYR A O 1
ATOM 743 N N . SER A 1 90 ? 21.566 13.961 -19.395 1.00 78.94 90 SER A N 1
ATOM 744 C CA . SER A 1 90 ? 22.969 13.772 -18.997 1.00 78.94 90 SER A CA 1
ATOM 745 C C . SER A 1 90 ? 23.114 13.426 -17.514 1.00 78.94 90 SER A C 1
ATOM 747 O O . SER A 1 90 ? 24.131 12.870 -17.110 1.00 78.94 90 SER A O 1
ATOM 749 N N . SER A 1 91 ? 22.086 13.718 -16.718 1.00 86.44 91 SER A N 1
ATOM 750 C CA . SER A 1 91 ? 22.011 13.390 -15.297 1.00 86.44 91 SER A CA 1
ATOM 751 C C . SER A 1 91 ? 21.922 11.878 -15.079 1.00 86.44 91 SER A C 1
ATOM 753 O O . SER A 1 91 ? 21.016 11.216 -15.595 1.00 86.44 91 SER A O 1
ATOM 755 N N . GLN A 1 92 ? 22.860 11.336 -14.294 1.00 87.62 92 GLN A N 1
ATOM 756 C CA . GLN A 1 92 ? 22.876 9.927 -13.889 1.00 87.62 92 GLN A CA 1
ATOM 757 C C . GLN A 1 92 ? 21.563 9.552 -13.194 1.00 87.62 92 GLN A C 1
ATOM 759 O O . GLN A 1 92 ? 20.899 8.604 -13.606 1.00 87.62 92 GLN A O 1
ATOM 764 N N . ARG A 1 93 ? 21.135 10.374 -12.232 1.00 90.12 93 ARG A N 1
ATOM 765 C CA . ARG A 1 93 ? 19.867 10.235 -11.520 1.00 90.12 93 ARG A CA 1
ATOM 766 C C . ARG A 1 93 ? 18.683 10.097 -12.470 1.00 90.12 93 ARG A C 1
ATOM 768 O O . ARG A 1 93 ? 17.929 9.132 -12.375 1.00 90.12 93 ARG A O 1
ATOM 775 N N . MET A 1 94 ? 18.512 11.034 -13.402 1.00 91.00 94 MET A N 1
ATOM 776 C CA . MET A 1 94 ? 17.388 10.984 -14.338 1.00 91.00 94 MET A CA 1
ATOM 777 C C . MET A 1 94 ? 17.421 9.710 -15.194 1.00 91.00 94 MET A C 1
ATOM 779 O O . MET A 1 94 ? 16.390 9.065 -15.392 1.00 91.00 94 MET A O 1
ATOM 783 N N . ASN A 1 95 ? 18.606 9.300 -15.653 1.00 91.38 95 ASN A N 1
ATOM 784 C CA . ASN A 1 95 ? 18.773 8.059 -16.409 1.00 91.38 95 ASN A CA 1
ATOM 785 C C . ASN A 1 95 ? 18.444 6.809 -15.581 1.00 91.38 95 ASN A C 1
ATOM 787 O O . ASN A 1 95 ? 17.798 5.898 -16.103 1.00 91.38 95 ASN A O 1
ATOM 791 N N . ASP A 1 96 ? 18.820 6.770 -14.303 1.00 94.25 96 ASP A N 1
ATOM 792 C CA . ASP A 1 96 ? 18.529 5.645 -13.413 1.00 94.25 96 ASP A CA 1
ATOM 793 C C . ASP A 1 96 ? 17.023 5.480 -13.182 1.00 94.25 96 ASP A C 1
ATOM 795 O O . ASP A 1 96 ? 16.491 4.373 -13.312 1.00 94.25 96 ASP A O 1
ATOM 799 N N . TRP A 1 97 ? 16.294 6.573 -12.936 1.00 94.69 97 TRP A N 1
ATOM 800 C CA . TRP A 1 97 ? 14.838 6.509 -12.756 1.00 94.69 97 TRP A CA 1
ATOM 801 C C . TRP A 1 97 ? 14.082 6.206 -14.043 1.00 94.69 97 TRP A C 1
ATOM 803 O O . TRP A 1 97 ? 13.120 5.435 -14.014 1.00 94.69 97 TRP A O 1
ATOM 813 N N . LEU A 1 98 ? 14.538 6.729 -15.184 1.00 94.62 98 LEU A N 1
ATOM 814 C CA . LEU A 1 98 ? 14.006 6.330 -16.487 1.00 94.62 98 LEU A CA 1
ATOM 815 C C . LEU A 1 98 ? 14.251 4.842 -16.762 1.00 94.62 98 LEU A C 1
ATOM 817 O O . LEU A 1 98 ? 13.355 4.158 -17.260 1.00 94.62 98 LEU A O 1
ATOM 821 N N . ASN A 1 99 ? 15.429 4.314 -16.408 1.00 95.69 99 ASN A N 1
ATOM 822 C CA . ASN A 1 99 ? 15.719 2.889 -16.534 1.00 95.69 99 ASN A CA 1
ATOM 823 C C . ASN A 1 99 ? 14.769 2.058 -15.665 1.00 95.69 99 ASN A C 1
ATOM 825 O O . ASN A 1 99 ? 14.137 1.135 -16.178 1.00 95.69 99 ASN A O 1
ATOM 829 N N . ILE A 1 100 ? 14.607 2.418 -14.389 1.00 96.50 100 ILE A N 1
ATOM 830 C CA . ILE A 1 100 ? 13.666 1.768 -13.466 1.00 96.50 100 ILE A CA 1
ATOM 831 C C . ILE A 1 100 ? 12.243 1.782 -14.037 1.00 96.50 100 ILE A C 1
ATOM 833 O O . ILE A 1 100 ? 11.593 0.735 -14.079 1.00 96.50 100 ILE A O 1
ATOM 837 N N . GLN A 1 101 ? 11.765 2.932 -14.525 1.00 96.50 101 GLN A N 1
ATOM 838 C CA . GLN A 1 101 ? 10.441 3.034 -15.139 1.00 96.50 101 GLN A CA 1
ATOM 839 C C . GLN A 1 101 ? 10.321 2.115 -16.364 1.00 96.50 101 GLN A C 1
ATOM 841 O O . GLN A 1 101 ? 9.351 1.362 -16.467 1.00 96.50 101 GLN A O 1
ATOM 846 N N . SER A 1 102 ? 11.318 2.113 -17.253 1.00 96.00 102 SER A N 1
ATOM 847 C CA . SER A 1 102 ? 11.311 1.251 -18.441 1.00 96.00 102 SER A CA 1
ATOM 848 C C . SER A 1 102 ? 11.295 -0.238 -18.088 1.00 96.00 102 SER A C 1
ATOM 850 O O . SER A 1 102 ? 10.623 -1.016 -18.759 1.00 96.00 102 SER A O 1
ATOM 852 N N . LEU A 1 103 ? 11.977 -0.644 -17.010 1.00 95.81 103 LEU A N 1
ATOM 853 C CA . LEU A 1 103 ? 11.987 -2.029 -16.541 1.00 95.81 103 LEU A CA 1
ATOM 854 C C . LEU A 1 103 ? 10.621 -2.453 -16.000 1.00 95.81 103 LEU A C 1
ATOM 856 O O . LEU A 1 103 ? 10.220 -3.590 -16.215 1.00 95.81 103 LEU A O 1
ATOM 860 N N . TYR A 1 104 ? 9.889 -1.556 -15.337 1.00 96.44 104 TYR A N 1
ATOM 861 C CA . TYR A 1 104 ? 8.509 -1.829 -14.929 1.00 96.44 104 TYR A CA 1
ATOM 862 C C . TYR A 1 104 ? 7.554 -1.967 -16.118 1.00 96.44 104 TYR A C 1
ATOM 864 O O . TYR A 1 104 ? 6.629 -2.783 -16.080 1.00 96.44 104 TYR A O 1
ATOM 872 N N . GLU A 1 105 ? 7.736 -1.135 -17.141 1.00 94.69 105 GLU A N 1
ATOM 873 C CA . GLU A 1 105 ? 6.885 -1.110 -18.332 1.00 94.69 105 GLU A CA 1
ATOM 874 C C . GLU A 1 105 ? 7.178 -2.302 -19.249 1.00 94.69 105 GLU A C 1
ATOM 876 O O . GLU A 1 105 ? 6.254 -2.898 -19.815 1.00 94.69 105 GLU A O 1
ATOM 881 N N . ALA A 1 106 ? 8.443 -2.723 -19.315 1.00 92.00 106 ALA A N 1
ATOM 882 C CA . ALA A 1 106 ? 8.851 -3.954 -19.966 1.00 92.00 106 ALA A CA 1
ATOM 883 C C . ALA A 1 106 ? 8.096 -5.147 -19.362 1.00 92.00 106 ALA A C 1
ATOM 885 O O . ALA A 1 106 ? 8.096 -5.379 -18.153 1.00 92.00 106 ALA A O 1
ATOM 886 N N . ASN A 1 107 ? 7.432 -5.924 -20.221 1.00 85.31 107 ASN A N 1
ATOM 887 C CA . ASN A 1 107 ? 6.653 -7.107 -19.836 1.00 85.31 107 ASN A CA 1
ATOM 888 C C . ASN A 1 107 ? 5.539 -6.845 -18.799 1.00 85.31 107 ASN A C 1
ATOM 890 O O . ASN A 1 107 ? 5.068 -7.788 -18.154 1.00 85.31 107 ASN A O 1
ATOM 894 N N . SER A 1 108 ? 5.117 -5.583 -18.641 1.00 94.19 108 SER A N 1
ATOM 895 C CA . SER A 1 108 ? 4.018 -5.170 -17.761 1.00 94.19 108 SER A CA 1
ATOM 896 C C . SER A 1 108 ? 4.202 -5.597 -16.298 1.00 94.19 108 SER A C 1
ATOM 898 O O . SER A 1 108 ? 3.247 -5.986 -15.620 1.00 94.19 108 SER A O 1
ATOM 900 N N . ILE A 1 109 ? 5.431 -5.504 -15.785 1.00 96.06 109 ILE A N 1
ATOM 901 C CA . ILE A 1 109 ? 5.749 -5.822 -14.385 1.00 96.06 109 ILE A CA 1
ATOM 902 C C . ILE A 1 109 ? 5.041 -4.852 -13.432 1.00 96.06 109 ILE A C 1
ATOM 904 O O . ILE A 1 109 ? 4.509 -5.281 -12.409 1.00 96.06 109 ILE A O 1
ATOM 908 N N . GLY A 1 110 ? 4.957 -3.565 -13.790 1.00 96.19 110 GLY A N 1
ATOM 909 C CA . GLY A 1 110 ? 4.233 -2.564 -12.997 1.00 96.19 110 GLY A CA 1
ATOM 910 C C . GLY A 1 110 ? 2.755 -2.916 -12.817 1.00 96.19 110 GLY A C 1
ATOM 911 O O . GLY A 1 110 ? 2.200 -2.732 -11.734 1.00 96.19 110 GLY A O 1
ATOM 912 N N . LEU A 1 111 ? 2.131 -3.508 -13.841 1.00 96.00 111 LEU A N 1
ATOM 913 C CA . LEU A 1 111 ? 0.754 -3.996 -13.769 1.00 96.00 111 LEU A CA 1
ATOM 914 C C . LEU A 1 111 ? 0.628 -5.206 -12.832 1.00 96.00 111 LEU A C 1
ATOM 916 O O . LEU A 1 111 ? -0.299 -5.254 -12.025 1.00 96.00 111 LEU A O 1
ATOM 920 N N . ALA A 1 112 ? 1.569 -6.151 -12.902 1.00 96.50 112 ALA A N 1
ATOM 921 C CA . ALA A 1 112 ? 1.577 -7.333 -12.043 1.00 96.50 112 ALA A CA 1
ATOM 922 C C . ALA A 1 112 ? 1.731 -6.965 -10.558 1.00 96.50 112 ALA A C 1
ATOM 924 O O . ALA A 1 112 ? 0.947 -7.415 -9.721 1.00 96.50 112 ALA A O 1
ATOM 925 N N . GLU A 1 113 ? 2.690 -6.091 -10.235 1.00 95.62 113 GLU A N 1
ATOM 926 C CA . GLU A 1 113 ? 2.882 -5.599 -8.869 1.00 95.62 113 GLU A CA 1
ATOM 927 C C . GLU A 1 113 ? 1.640 -4.843 -8.374 1.00 95.62 113 GLU A C 1
ATOM 929 O O . GLU A 1 113 ? 1.159 -5.092 -7.269 1.00 95.62 113 GLU A O 1
ATOM 934 N N . SER A 1 114 ? 1.067 -3.972 -9.209 1.00 95.75 114 SER A N 1
ATOM 935 C CA . SER A 1 114 ? -0.139 -3.213 -8.854 1.00 95.75 114 SER A CA 1
ATOM 936 C C . SER A 1 114 ? -1.332 -4.125 -8.572 1.00 95.75 114 SER A C 1
ATOM 938 O O . SER A 1 114 ? -2.056 -3.919 -7.597 1.00 95.75 114 SER A O 1
ATOM 940 N N . ALA A 1 115 ? -1.520 -5.170 -9.383 1.00 96.25 115 ALA A N 1
ATOM 941 C CA . ALA A 1 115 ? -2.559 -6.167 -9.163 1.00 96.25 115 ALA A CA 1
ATOM 942 C C . ALA A 1 115 ? -2.342 -6.929 -7.848 1.00 96.25 115 ALA A C 1
ATOM 944 O O . ALA A 1 115 ? -3.302 -7.138 -7.105 1.00 96.25 115 ALA A O 1
ATOM 945 N N . GLN A 1 116 ? -1.097 -7.296 -7.524 1.00 95.44 116 GLN A N 1
ATOM 946 C CA . GLN A 1 116 ? -0.772 -7.950 -6.255 1.00 95.44 116 GLN A CA 1
ATOM 947 C C . GLN A 1 116 ? -1.061 -7.039 -5.052 1.00 95.44 116 GLN A C 1
ATOM 949 O O . GLN A 1 116 ? -1.665 -7.480 -4.071 1.00 95.44 116 GLN A O 1
ATOM 954 N N . ILE A 1 117 ? -0.658 -5.767 -5.121 1.00 95.00 117 ILE A N 1
ATOM 955 C CA . ILE A 1 117 ? -0.918 -4.780 -4.066 1.00 95.00 117 ILE A CA 1
ATOM 956 C C . ILE A 1 117 ? -2.427 -4.614 -3.867 1.00 95.00 117 ILE A C 1
ATOM 958 O O . ILE A 1 117 ? -2.911 -4.711 -2.740 1.00 95.00 117 ILE A O 1
ATOM 962 N N . LEU A 1 118 ? -3.184 -4.438 -4.953 1.00 95.94 118 LEU A N 1
ATOM 963 C CA . LEU A 1 118 ? -4.639 -4.302 -4.896 1.00 95.94 118 LEU A CA 1
ATOM 964 C C . LEU A 1 118 ? -5.302 -5.532 -4.265 1.00 95.94 118 LEU A C 1
ATOM 966 O O . LEU A 1 118 ? -6.181 -5.394 -3.414 1.00 95.94 118 LEU A O 1
ATOM 970 N N . GLN A 1 119 ? -4.865 -6.734 -4.645 1.00 96.06 119 GLN A N 1
ATOM 971 C CA . GLN A 1 119 ? -5.341 -7.979 -4.046 1.00 96.06 119 GLN A CA 1
ATOM 972 C C . GLN A 1 119 ? -5.131 -7.996 -2.536 1.00 96.06 119 GLN A C 1
ATOM 974 O O . GLN A 1 119 ? -6.077 -8.253 -1.791 1.00 96.06 119 GLN A O 1
ATOM 979 N N . ARG A 1 120 ? -3.916 -7.671 -2.083 1.00 95.25 120 ARG A N 1
ATOM 980 C CA . ARG A 1 120 ? -3.571 -7.641 -0.659 1.00 95.25 120 ARG A CA 1
ATOM 981 C C . ARG A 1 120 ? -4.413 -6.618 0.108 1.00 95.25 120 ARG A C 1
ATOM 983 O O . ARG A 1 120 ? -4.950 -6.938 1.171 1.00 95.25 120 ARG A O 1
ATOM 990 N N . LEU A 1 121 ? -4.576 -5.421 -0.460 1.00 95.12 121 LEU A N 1
ATOM 991 C CA . LEU A 1 121 ? -5.371 -4.340 0.121 1.00 95.12 121 LEU A CA 1
ATOM 992 C C . LEU A 1 121 ? -6.829 -4.755 0.322 1.00 95.12 121 LEU A C 1
ATOM 994 O O . LEU A 1 121 ? -7.372 -4.627 1.419 1.00 95.12 121 LEU A O 1
ATOM 998 N N . VAL A 1 122 ? -7.459 -5.280 -0.730 1.00 95.94 122 VAL A N 1
ATOM 999 C CA . VAL A 1 122 ? -8.884 -5.629 -0.721 1.00 95.94 122 VAL A CA 1
ATOM 1000 C C . VAL A 1 122 ? -9.164 -6.843 0.160 1.00 95.94 122 VAL A C 1
ATOM 1002 O O . VAL A 1 122 ? -10.162 -6.857 0.880 1.00 95.94 122 VAL A O 1
ATOM 1005 N N . GLN A 1 123 ? -8.300 -7.858 0.122 1.00 94.69 123 GLN A N 1
ATOM 1006 C CA . GLN A 1 123 ? -8.538 -9.110 0.841 1.00 94.69 123 GLN A CA 1
ATOM 1007 C C . GLN A 1 123 ? -8.202 -9.038 2.326 1.00 94.69 123 GLN A C 1
ATOM 1009 O O . GLN A 1 123 ? -8.873 -9.688 3.127 1.00 94.69 123 GLN A O 1
ATOM 1014 N N . TYR A 1 124 ? -7.163 -8.287 2.696 1.00 95.25 124 TYR A N 1
ATOM 1015 C CA . TYR A 1 124 ? -6.584 -8.386 4.034 1.00 95.25 124 TYR A CA 1
ATOM 1016 C C . TYR A 1 124 ? -6.531 -7.045 4.751 1.00 95.25 124 TYR A C 1
ATOM 1018 O O . TYR A 1 124 ? -7.050 -6.937 5.865 1.00 95.25 124 TYR A O 1
ATOM 1026 N N . GLU A 1 125 ? -5.949 -6.016 4.133 1.00 95.62 125 GLU A N 1
ATOM 1027 C CA . GLU A 1 125 ? -5.694 -4.751 4.832 1.00 95.62 125 GLU A CA 1
ATOM 1028 C C . GLU A 1 125 ? -6.995 -4.005 5.141 1.00 95.62 125 GLU A C 1
ATOM 1030 O O . GLU A 1 125 ? -7.268 -3.704 6.303 1.00 95.62 125 GLU A O 1
ATOM 1035 N N . ILE A 1 126 ? -7.856 -3.787 4.141 1.00 97.12 126 ILE A N 1
ATOM 1036 C CA . ILE A 1 126 ? -9.126 -3.070 4.323 1.00 97.12 126 ILE A CA 1
ATOM 1037 C C . ILE A 1 1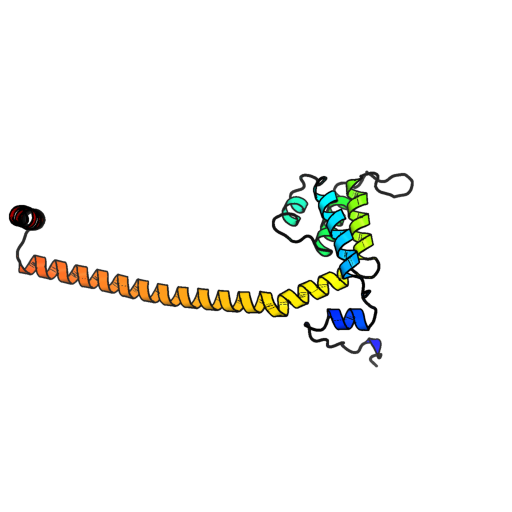26 ? -10.030 -3.773 5.352 1.00 97.12 126 ILE A C 1
ATOM 1039 O O . ILE A 1 126 ? -10.516 -3.097 6.263 1.00 97.12 126 ILE A O 1
ATOM 1043 N N . PRO A 1 127 ? -10.267 -5.101 5.289 1.00 97.50 127 PRO A N 1
ATOM 1044 C CA . PRO A 1 127 ? -11.054 -5.789 6.313 1.00 97.50 127 PRO A CA 1
ATOM 1045 C C . PRO A 1 127 ? -10.452 -5.685 7.717 1.00 97.50 127 PRO A C 1
ATOM 1047 O O . PRO A 1 127 ? -11.191 -5.531 8.692 1.00 97.50 127 PRO A O 1
ATOM 1050 N N . THR A 1 128 ? -9.125 -5.746 7.833 1.00 98.06 128 THR A N 1
ATOM 1051 C CA . THR A 1 128 ? -8.428 -5.617 9.120 1.00 98.06 128 THR A CA 1
ATOM 1052 C C . THR A 1 128 ? -8.604 -4.218 9.698 1.00 98.06 128 THR A C 1
ATOM 1054 O O . THR A 1 128 ? -9.014 -4.083 10.851 1.00 98.06 128 THR A O 1
ATOM 1057 N N . LEU A 1 129 ? -8.393 -3.184 8.883 1.00 98.06 129 LEU A N 1
ATOM 1058 C CA . LEU A 1 129 ? -8.597 -1.791 9.274 1.00 98.06 129 LEU A CA 1
ATOM 1059 C C . LEU A 1 129 ? -10.051 -1.533 9.681 1.00 98.06 129 LEU A C 1
ATOM 1061 O O . LEU A 1 129 ? -10.296 -0.928 10.719 1.00 98.06 129 LEU A O 1
ATOM 1065 N N . LYS A 1 130 ? -11.034 -2.068 8.944 1.00 98.44 130 LYS A N 1
ATOM 1066 C CA . LYS A 1 130 ? -12.456 -1.967 9.321 1.00 98.44 130 LYS A CA 1
ATOM 1067 C C . LYS A 1 130 ? -12.739 -2.569 10.699 1.00 98.44 130 LYS A C 1
ATOM 1069 O O . LYS A 1 130 ? -13.454 -1.962 11.493 1.00 98.44 130 LYS A O 1
ATOM 1074 N N . LYS A 1 131 ? -12.168 -3.739 11.007 1.00 98.31 131 LYS A N 1
ATOM 1075 C CA . LYS A 1 131 ? -12.301 -4.365 12.335 1.00 98.31 131 LYS A CA 1
ATOM 1076 C C . LYS A 1 131 ? -11.651 -3.520 13.431 1.00 98.31 131 LYS A C 1
ATOM 1078 O O . LYS A 1 131 ? -12.220 -3.390 14.511 1.00 98.31 131 LYS A O 1
ATOM 1083 N N . GLN A 1 132 ? -10.481 -2.947 13.157 1.00 98.31 132 GLN A N 1
ATOM 1084 C CA . GLN A 1 132 ? -9.794 -2.061 14.096 1.00 98.31 132 GLN A CA 1
ATOM 1085 C C . GLN A 1 132 ? -10.614 -0.799 14.372 1.00 98.31 132 GLN A C 1
ATOM 1087 O O . GLN A 1 132 ? -10.820 -0.466 15.535 1.00 98.31 132 GLN A O 1
ATOM 1092 N N . ILE A 1 133 ? -11.160 -0.163 13.331 1.00 98.50 133 ILE A N 1
ATOM 1093 C CA . ILE A 1 133 ? -12.048 1.001 13.460 1.00 98.50 133 ILE A CA 1
ATOM 1094 C C . ILE A 1 133 ? -13.258 0.651 14.328 1.00 98.50 133 ILE A C 1
ATOM 1096 O O . ILE A 1 133 ? -13.513 1.344 15.306 1.00 98.50 133 ILE A O 1
ATOM 1100 N N . ALA A 1 134 ? -13.952 -0.453 14.036 1.00 98.38 134 ALA A N 1
ATOM 1101 C CA . ALA A 1 134 ? -15.119 -0.873 14.813 1.00 98.38 134 ALA A CA 1
ATOM 1102 C C . ALA A 1 134 ? -14.787 -1.092 16.300 1.00 98.38 134 ALA A C 1
ATOM 1104 O O . ALA A 1 134 ? -15.544 -0.674 17.175 1.00 98.38 134 ALA A O 1
ATOM 1105 N N . LYS A 1 135 ? -13.629 -1.697 16.597 1.00 98.50 135 LYS A N 1
ATOM 1106 C CA . LYS A 1 135 ? -13.155 -1.882 17.975 1.00 98.50 135 LYS A CA 1
ATOM 1107 C C . LYS A 1 135 ? -12.846 -0.549 18.659 1.00 98.50 135 LYS A C 1
ATOM 1109 O O . LYS A 1 135 ? -13.214 -0.367 19.815 1.00 98.50 135 LYS A O 1
ATOM 1114 N N . CYS A 1 136 ? -12.191 0.379 17.964 1.00 98.44 136 CYS A N 1
ATOM 1115 C CA . CYS A 1 136 ? -11.925 1.714 18.494 1.00 98.44 136 CYS A CA 1
ATOM 1116 C C . CYS A 1 136 ? -13.227 2.469 18.782 1.00 98.44 136 CYS A C 1
ATOM 1118 O O . CYS A 1 136 ? -13.365 3.023 19.866 1.00 98.44 136 CYS A O 1
ATOM 1120 N N . SER A 1 137 ? -14.199 2.433 17.868 1.00 98.31 137 SER A N 1
ATOM 1121 C CA . SER A 1 137 ? -15.514 3.047 18.073 1.00 98.31 137 SER A CA 1
ATOM 1122 C C . SER A 1 137 ? -16.240 2.463 19.285 1.00 98.31 137 SER A C 1
ATOM 1124 O O . SER A 1 137 ? -16.754 3.221 20.101 1.00 98.31 137 SER A O 1
ATOM 1126 N N . GLN A 1 138 ? -16.221 1.137 19.455 1.00 98.31 138 GLN A N 1
ATOM 1127 C CA . GLN A 1 138 ? -16.804 0.492 20.633 1.00 98.31 138 GLN A CA 1
ATOM 1128 C C . GLN A 1 138 ? -16.127 0.960 21.930 1.00 98.31 138 GLN A C 1
ATOM 1130 O O . GLN A 1 138 ? -16.806 1.338 22.881 1.00 98.31 138 GLN A O 1
ATOM 1135 N N . ASN A 1 139 ? -14.791 0.999 21.951 1.00 98.44 139 ASN A N 1
ATOM 1136 C CA . ASN A 1 139 ? -14.035 1.471 23.111 1.00 98.44 139 ASN A CA 1
ATOM 1137 C C . ASN A 1 139 ? -14.343 2.936 23.453 1.00 98.44 139 ASN A C 1
ATOM 1139 O O . ASN A 1 139 ? -14.395 3.276 24.632 1.00 98.44 139 ASN A O 1
ATOM 1143 N N . ILE A 1 140 ? -14.537 3.796 22.447 1.00 98.44 140 ILE A N 1
ATOM 1144 C CA . ILE A 1 140 ? -14.921 5.199 22.652 1.00 98.44 140 ILE A CA 1
ATOM 1145 C C . ILE A 1 140 ? -16.268 5.260 23.374 1.00 98.44 140 ILE A C 1
ATOM 1147 O O . ILE A 1 140 ? -16.342 5.838 24.453 1.00 98.44 140 ILE A O 1
ATOM 1151 N N . THR A 1 141 ? -17.292 4.581 22.853 1.00 98.25 141 THR A N 1
ATOM 1152 C CA . THR A 1 141 ? -18.627 4.567 23.470 1.00 98.25 141 THR A CA 1
ATOM 1153 C C . THR A 1 141 ? -18.610 4.014 24.897 1.00 98.25 141 THR A C 1
ATOM 1155 O O . THR A 1 141 ? -19.282 4.547 25.781 1.00 98.25 141 THR A O 1
ATOM 1158 N N . ASP A 1 142 ? -17.843 2.955 25.155 1.00 98.12 142 ASP A N 1
ATOM 1159 C CA . ASP A 1 142 ? -17.744 2.382 26.500 1.00 98.12 142 ASP A CA 1
ATOM 1160 C C . ASP A 1 142 ? -17.016 3.318 27.474 1.00 98.12 142 ASP A C 1
ATOM 1162 O O . ASP A 1 142 ? -17.383 3.393 28.649 1.00 98.12 142 ASP A O 1
ATOM 1166 N N . ASN A 1 143 ? -16.006 4.051 27.002 1.00 98.19 143 ASN A N 1
ATOM 1167 C CA . ASN A 1 143 ? -15.291 5.032 27.814 1.00 98.19 143 ASN A CA 1
ATOM 1168 C C . ASN A 1 143 ? -16.146 6.271 28.105 1.00 98.19 143 ASN A C 1
ATOM 1170 O O . ASN A 1 143 ? -16.153 6.720 29.246 1.00 98.19 143 ASN A O 1
ATOM 1174 N N . GLU A 1 144 ? -16.918 6.765 27.134 1.00 98.19 144 GLU A N 1
ATOM 1175 C CA . GLU A 1 144 ? -17.873 7.868 27.333 1.00 98.19 144 GLU A CA 1
ATOM 1176 C C . GLU A 1 144 ? -18.926 7.508 28.392 1.00 98.19 144 GLU A C 1
ATOM 1178 O O . GLU A 1 144 ? -19.224 8.300 29.285 1.00 98.19 144 GLU A O 1
ATOM 1183 N N . ARG A 1 145 ? -19.458 6.277 28.358 1.00 97.88 145 ARG A N 1
ATOM 1184 C CA . ARG A 1 145 ? -20.393 5.796 29.391 1.00 97.88 145 ARG A CA 1
ATOM 1185 C C . ARG A 1 145 ? -19.746 5.763 30.773 1.00 97.88 145 ARG A C 1
ATOM 1187 O O . ARG A 1 145 ? -20.320 6.276 31.730 1.00 97.88 145 ARG A O 1
ATOM 1194 N N . LYS A 1 146 ? -18.539 5.197 30.869 1.00 97.88 146 LYS A N 1
ATOM 1195 C CA . LYS A 1 146 ? -17.784 5.137 32.129 1.00 97.88 146 LYS A CA 1
ATOM 1196 C C . LYS A 1 146 ? -17.479 6.523 32.682 1.00 97.88 146 LYS A C 1
ATOM 1198 O O . LYS A 1 146 ? -17.561 6.713 33.888 1.00 97.88 146 LYS A O 1
ATOM 1203 N N . GLU A 1 147 ? -17.142 7.483 31.827 1.00 98.06 147 GLU A N 1
ATOM 1204 C CA . GLU A 1 147 ? -16.896 8.864 32.238 1.00 98.06 147 GLU A CA 1
ATOM 1205 C C . GLU A 1 147 ? -18.128 9.468 32.925 1.00 98.06 147 GLU A C 1
ATOM 1207 O O . GLU A 1 147 ? -18.017 10.019 34.024 1.00 98.06 147 GLU A O 1
ATOM 1212 N N . VAL A 1 148 ? -19.311 9.303 32.326 1.00 97.88 148 VAL A N 1
ATOM 1213 C CA . VAL A 1 148 ? -20.575 9.780 32.906 1.00 97.88 148 VAL A CA 1
ATOM 1214 C C . VAL A 1 148 ? -20.865 9.092 34.240 1.00 97.88 148 VAL A C 1
ATOM 1216 O O . VAL A 1 148 ? -21.176 9.769 35.225 1.00 97.88 148 VAL A O 1
ATOM 1219 N N . ASP A 1 149 ? -20.723 7.767 34.301 1.00 97.38 149 ASP A N 1
ATOM 1220 C CA . ASP A 1 149 ? -20.965 6.995 35.521 1.00 97.38 149 ASP A CA 1
ATOM 1221 C C . ASP A 1 149 ? -20.008 7.405 36.650 1.00 97.38 149 ASP A C 1
ATOM 1223 O O . ASP A 1 149 ? -20.443 7.647 37.778 1.00 97.38 149 ASP A O 1
ATOM 1227 N N . TYR A 1 150 ? -18.713 7.566 36.357 1.00 97.00 150 TYR A N 1
ATOM 1228 C CA . TYR A 1 150 ? -17.725 8.017 37.338 1.00 97.00 150 TYR A CA 1
ATOM 1229 C C . TYR A 1 150 ? -17.958 9.460 37.782 1.00 97.00 150 TYR A C 1
ATOM 1231 O O . TYR A 1 150 ? -17.826 9.757 38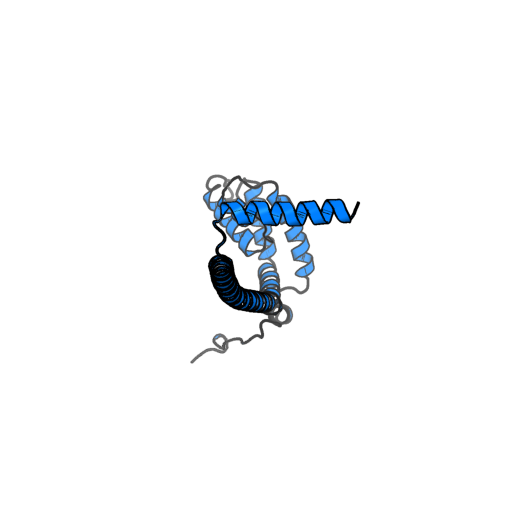.971 1.00 97.00 150 TYR A O 1
ATOM 1239 N N . SER A 1 151 ? -18.359 10.351 36.873 1.00 97.38 151 SER A N 1
ATOM 1240 C CA . SER A 1 151 ? -18.724 11.728 37.217 1.00 97.38 151 SER A CA 1
ATOM 1241 C C . SER A 1 151 ? -19.911 11.767 38.185 1.00 97.38 151 SER A C 1
ATOM 1243 O O . SER A 1 151 ? -19.874 12.474 39.200 1.00 97.38 151 SER A O 1
ATOM 1245 N N . ARG A 1 152 ? -20.932 10.935 37.935 1.00 97.44 152 ARG A N 1
ATOM 1246 C CA . ARG A 1 152 ? -22.093 10.786 38.820 1.00 97.44 152 ARG A CA 1
ATOM 1247 C C . ARG A 1 152 ? -21.707 10.207 40.179 1.00 97.44 152 ARG A C 1
ATOM 1249 O O . ARG A 1 152 ? -22.062 10.795 41.196 1.00 97.44 152 ARG A O 1
ATOM 1256 N N . LEU A 1 153 ? -20.945 9.113 40.206 1.00 96.88 153 LEU A N 1
ATOM 1257 C CA . LEU A 1 153 ? -20.465 8.491 41.445 1.00 96.88 153 LEU A CA 1
ATOM 1258 C C . LEU A 1 153 ? -19.639 9.470 42.287 1.00 96.88 153 LEU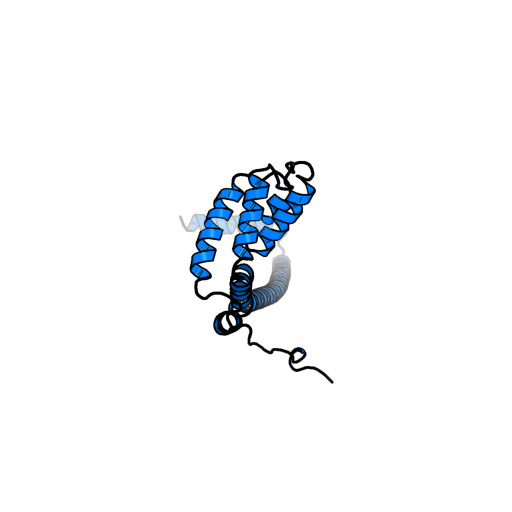 A C 1
ATOM 1260 O O . LEU A 1 153 ? -19.832 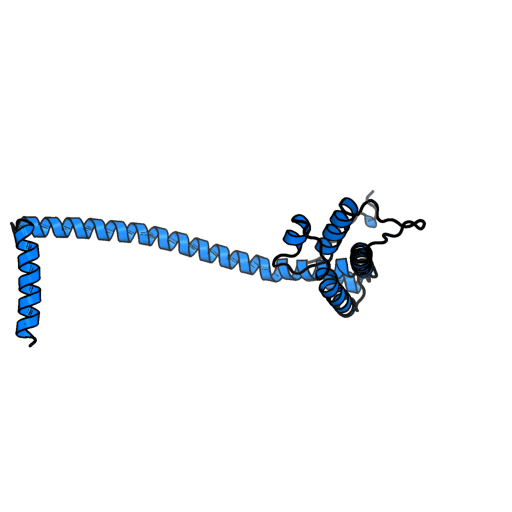9.559 43.497 1.00 96.88 153 LEU A O 1
ATOM 1264 N N . ALA A 1 154 ? -18.767 10.256 41.654 1.00 95.38 154 ALA A N 1
ATOM 1265 C CA . ALA A 1 154 ? -17.991 11.280 42.340 1.00 95.38 154 ALA A CA 1
ATOM 1266 C C . ALA A 1 154 ? -18.884 12.401 42.902 1.00 95.38 154 ALA A C 1
ATOM 1268 O O . ALA A 1 154 ? -18.645 12.883 44.009 1.00 95.38 154 ALA A O 1
ATOM 1269 N N . ALA A 1 155 ? -19.916 12.826 42.166 1.00 96.19 155 ALA A N 1
ATOM 1270 C CA . ALA A 1 155 ? -20.868 13.828 42.641 1.00 96.19 155 ALA A CA 1
ATOM 1271 C C . ALA A 1 155 ? -21.713 13.322 43.820 1.00 96.19 155 ALA A C 1
ATOM 1273 O O . ALA A 1 155 ? -21.896 14.054 44.794 1.00 96.19 155 ALA A O 1
ATOM 1274 N N . ASP A 1 156 ? -22.194 12.082 43.756 1.00 96.06 156 ASP A N 1
ATOM 1275 C CA . ASP A 1 156 ? -22.979 11.468 44.828 1.00 96.06 156 ASP A CA 1
ATOM 1276 C C . ASP A 1 156 ? -22.114 11.214 46.073 1.00 96.06 156 ASP A C 1
ATOM 1278 O O . ASP A 1 156 ? -22.540 11.534 47.182 1.00 96.06 156 ASP A O 1
ATOM 1282 N N . GLY A 1 157 ? -20.861 10.776 45.898 1.00 93.25 157 GLY A N 1
ATOM 1283 C CA . GLY A 1 157 ? -19.883 10.663 46.983 1.00 93.25 157 GLY A CA 1
ATOM 1284 C C . GLY A 1 157 ? -19.606 12.000 47.678 1.00 93.25 157 GLY A C 1
ATOM 1285 O O . GLY A 1 157 ? -19.615 12.064 48.905 1.00 93.25 157 GLY A O 1
ATOM 1286 N N . ARG A 1 158 ? -19.453 13.097 46.916 1.00 92.81 158 ARG A N 1
ATOM 1287 C CA . ARG A 1 158 ? -19.313 14.451 47.489 1.00 92.81 158 ARG A CA 1
ATOM 1288 C C . ARG A 1 158 ? -20.545 14.873 48.290 1.00 92.81 158 ARG A C 1
ATOM 1290 O O . ARG A 1 158 ? -20.402 15.411 49.382 1.00 92.81 158 ARG A O 1
ATOM 1297 N N . LYS A 1 159 ? -21.752 14.620 47.774 1.00 93.81 159 LYS A N 1
ATOM 1298 C CA . LYS A 1 159 ? -23.000 14.942 48.489 1.00 93.81 159 LYS A CA 1
ATOM 1299 C C . LYS A 1 159 ? -23.128 14.159 49.791 1.00 93.81 159 LYS A C 1
ATOM 1301 O O . LYS A 1 159 ? -23.551 14.727 50.791 1.00 93.81 159 LYS A O 1
ATOM 1306 N N . GLN A 1 160 ? -22.799 12.868 49.771 1.00 91.06 160 GLN A N 1
ATOM 1307 C CA . GLN A 1 160 ? -22.856 12.027 50.963 1.00 91.06 160 GLN A CA 1
ATOM 1308 C C . GLN A 1 160 ? -21.846 12.495 52.014 1.00 91.06 160 GLN A C 1
ATOM 1310 O O . GLN A 1 160 ? -22.205 12.644 53.178 1.00 91.06 160 GLN A O 1
ATOM 1315 N N . PHE A 1 161 ? -20.625 12.817 51.583 1.00 84.81 161 PHE A N 1
ATOM 1316 C CA . PHE A 1 161 ? -19.592 13.365 52.454 1.00 84.81 161 PHE A CA 1
ATOM 1317 C C . PHE A 1 161 ? -20.031 14.669 53.141 1.00 84.81 161 PHE A C 1
ATOM 1319 O O . PHE A 1 161 ? -19.913 14.784 54.359 1.00 84.81 161 PHE A O 1
ATOM 1326 N N . GLU A 1 162 ? -20.584 15.636 52.398 1.00 86.44 162 GLU A N 1
ATOM 1327 C CA . GLU A 1 162 ? -21.051 16.892 53.009 1.00 86.44 162 GLU A CA 1
ATOM 1328 C C . GLU A 1 162 ? -22.219 16.665 53.982 1.00 86.44 162 GLU A C 1
ATOM 1330 O O . GLU A 1 162 ? -22.223 17.247 55.063 1.00 86.44 162 GLU A O 1
ATOM 1335 N N . LYS A 1 163 ? -23.158 15.759 53.671 1.00 87.81 163 LYS A N 1
ATOM 1336 C CA . LYS A 1 163 ? -24.241 15.396 54.604 1.00 87.81 163 LYS A CA 1
ATOM 1337 C C . LYS A 1 163 ? -23.719 14.810 55.914 1.00 87.81 163 LYS A C 1
ATOM 1339 O O . LYS A 1 163 ? -24.221 15.152 56.980 1.00 87.81 163 LYS A O 1
ATOM 1344 N N . GLU A 1 164 ? -22.742 13.909 55.848 1.00 81.06 164 GLU A N 1
ATOM 1345 C CA . GLU A 1 164 ? -22.148 13.298 57.043 1.00 81.06 164 GLU A CA 1
ATOM 1346 C C . GLU A 1 164 ? -21.383 14.328 57.878 1.00 81.06 164 GLU A C 1
ATOM 1348 O O . GLU A 1 164 ? -21.500 14.350 59.103 1.00 81.06 164 GLU A O 1
ATOM 1353 N N . LYS A 1 165 ? -20.657 15.232 57.219 1.00 78.62 165 LYS A N 1
ATOM 1354 C CA . LYS A 1 165 ? -19.961 16.347 57.865 1.00 78.62 165 LYS A CA 1
ATOM 1355 C C . LYS A 1 165 ? -20.926 17.300 58.580 1.00 78.62 165 LYS A C 1
ATOM 1357 O O . LYS A 1 165 ? -20.656 17.673 59.721 1.00 78.62 165 LYS A O 1
ATOM 1362 N N . GLU A 1 166 ? -22.048 17.656 57.949 1.00 81.94 166 GLU A N 1
ATOM 1363 C CA . GLU A 1 166 ? -23.119 18.447 58.575 1.00 81.94 166 GLU A CA 1
ATOM 1364 C C . GLU A 1 166 ? -23.732 17.715 59.778 1.00 81.94 166 GLU A C 1
ATOM 1366 O O . GLU A 1 166 ? -23.871 18.304 60.848 1.00 81.94 166 GLU A O 1
ATOM 1371 N N . ALA A 1 167 ? -24.042 16.421 59.636 1.00 78.88 167 ALA A N 1
ATOM 1372 C CA . ALA A 1 167 ? -24.635 15.610 60.702 1.00 78.88 167 ALA A CA 1
ATOM 1373 C C . ALA A 1 167 ? -23.729 15.472 61.937 1.00 78.88 167 ALA A C 1
ATOM 1375 O O . ALA A 1 167 ? -24.224 15.370 63.059 1.00 78.88 167 ALA A O 1
ATOM 1376 N N . LEU A 1 168 ? -22.409 15.478 61.743 1.00 78.88 168 LEU A N 1
ATOM 1377 C CA . LEU A 1 168 ? -21.431 15.411 62.828 1.00 78.88 168 LEU A CA 1
ATOM 1378 C C . LEU A 1 168 ? -21.142 16.782 63.472 1.00 78.88 168 LEU A C 1
ATOM 1380 O O . LEU A 1 168 ? -20.489 16.827 64.513 1.00 78.88 168 LEU A O 1
ATOM 1384 N N . GLY A 1 169 ? -21.609 17.893 62.886 1.00 68.94 169 GLY A N 1
ATOM 1385 C CA . GLY A 1 169 ? -21.412 19.245 63.423 1.00 68.94 169 GLY A CA 1
ATOM 1386 C C . GLY A 1 169 ? -19.951 19.715 63.440 1.00 68.94 169 GLY A C 1
ATOM 1387 O O . GLY A 1 169 ? -19.583 20.551 64.264 1.00 68.94 169 GLY A O 1
ATOM 1388 N N . ILE A 1 170 ? -19.099 19.161 62.570 1.00 64.06 170 ILE A N 1
ATOM 1389 C CA . ILE A 1 170 ? -17.648 19.388 62.607 1.00 64.06 170 ILE A CA 1
ATOM 1390 C C . ILE A 1 170 ? -17.271 20.549 61.671 1.00 64.06 170 ILE A C 1
ATOM 1392 O O . ILE A 1 170 ? -17.349 20.424 60.447 1.00 64.06 170 ILE A O 1
ATOM 1396 N N . GLU A 1 171 ? -16.797 21.670 62.229 1.00 59.88 171 GLU A N 1
ATOM 1397 C CA . GLU A 1 171 ? -16.121 22.720 61.450 1.00 59.88 171 GLU A CA 1
ATOM 1398 C C . GLU A 1 171 ? -14.839 22.158 60.813 1.00 59.88 171 GLU A C 1
ATOM 1400 O O . GLU A 1 171 ? -14.065 21.453 61.461 1.00 59.88 171 GLU A O 1
ATOM 1405 N N . GLY A 1 172 ? -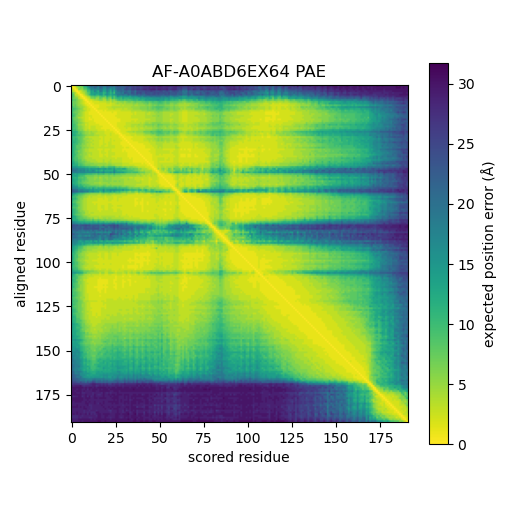14.590 22.471 59.535 1.00 57.81 172 GLY A N 1
ATOM 1406 C CA . GLY A 1 172 ? -13.597 21.784 58.688 1.00 57.81 172 GLY A CA 1
ATOM 1407 C C . GLY A 1 172 ? -12.159 21.714 59.228 1.00 57.81 172 GLY A C 1
ATOM 1408 O O . GLY A 1 172 ? -11.405 20.828 58.829 1.00 57.81 172 GLY A O 1
ATOM 1409 N N . ILE A 1 173 ? -11.788 22.587 60.168 1.00 59.38 173 ILE A N 1
ATOM 1410 C CA . ILE A 1 173 ? -10.488 22.573 60.856 1.00 59.38 173 ILE A CA 1
ATOM 1411 C C . ILE A 1 173 ? -10.379 21.373 61.815 1.00 59.38 173 ILE A C 1
ATOM 1413 O O . ILE A 1 173 ? -9.333 20.729 61.885 1.00 59.38 173 ILE A O 1
ATOM 1417 N N . VAL A 1 174 ? -11.464 21.011 62.504 1.00 58.41 174 VAL A N 1
ATOM 1418 C CA . VAL A 1 174 ? -11.488 19.920 63.490 1.00 58.41 174 VAL A CA 1
ATOM 1419 C C . VAL A 1 174 ? -11.403 18.553 62.806 1.00 58.41 174 VAL A C 1
ATOM 1421 O O . VAL A 1 174 ? -10.748 17.657 63.328 1.00 58.41 174 VAL A O 1
ATOM 1424 N N . PHE A 1 175 ? -11.972 18.393 61.605 1.00 58.50 175 PHE A N 1
ATOM 1425 C CA . PHE A 1 175 ? -11.990 17.106 60.894 1.00 58.50 175 PHE A CA 1
ATOM 1426 C C . PHE A 1 175 ? -10.602 16.681 60.385 1.00 58.50 175 PHE A C 1
ATOM 1428 O O . PHE A 1 175 ? -10.240 15.510 60.484 1.00 58.50 175 PHE A O 1
ATOM 1435 N N . HIS A 1 176 ? -9.792 17.623 59.880 1.00 60.75 176 HIS A N 1
ATOM 1436 C CA . HIS A 1 176 ? -8.425 17.333 59.423 1.00 60.75 176 HIS A CA 1
ATOM 1437 C C . HIS A 1 176 ? -7.515 16.938 60.599 1.00 60.75 176 HIS A C 1
ATOM 1439 O O . HIS A 1 176 ? -6.735 15.993 60.498 1.00 60.75 176 HIS A O 1
ATOM 1445 N N . LEU A 1 177 ? -7.690 17.605 61.746 1.00 58.69 177 LEU A N 1
ATOM 1446 C CA . LEU A 1 177 ? -7.064 17.245 63.019 1.00 58.69 177 LEU A CA 1
ATOM 1447 C C . LEU A 1 177 ? -7.542 15.879 63.529 1.00 58.69 177 LEU A C 1
ATOM 1449 O O . LEU A 1 177 ? -6.718 15.091 63.977 1.00 58.69 177 LEU A O 1
ATOM 1453 N N . MET A 1 178 ? -8.833 15.554 63.417 1.00 60.25 178 MET A N 1
ATOM 1454 C CA . MET A 1 178 ? -9.373 14.262 63.855 1.00 60.25 178 MET A CA 1
ATOM 1455 C C . MET A 1 178 ? -8.870 13.103 62.989 1.00 60.25 178 MET A C 1
ATOM 1457 O O . MET A 1 178 ? -8.466 12.081 63.532 1.00 60.25 178 MET A O 1
ATOM 1461 N N . LEU A 1 179 ? -8.828 13.262 61.661 1.00 65.62 179 LEU A N 1
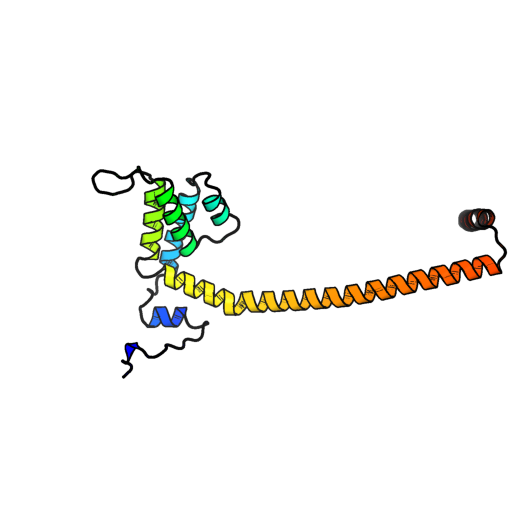ATOM 1462 C CA . LEU A 1 179 ? -8.249 12.269 60.750 1.00 65.62 179 LEU A CA 1
ATOM 1463 C C . LEU A 1 179 ? -6.758 12.062 61.021 1.00 65.62 179 LEU A C 1
ATOM 1465 O O . LEU A 1 179 ? -6.322 10.919 61.107 1.00 65.62 179 LEU A O 1
ATOM 1469 N N . LEU A 1 180 ? -5.992 13.141 61.218 1.00 63.56 180 LEU A N 1
ATOM 1470 C CA . LEU A 1 180 ? -4.586 13.049 61.616 1.00 63.56 180 LEU A CA 1
ATOM 1471 C C . LEU A 1 180 ? -4.429 12.348 62.967 1.00 63.56 180 LEU A C 1
ATOM 1473 O O . LEU A 1 180 ? -3.568 11.487 63.092 1.00 63.56 180 LEU A O 1
ATOM 1477 N N . VAL A 1 181 ? -5.277 12.647 63.954 1.00 64.38 181 VAL A N 1
ATOM 1478 C CA . VAL A 1 181 ? -5.252 11.977 65.261 1.00 64.38 181 VAL A CA 1
ATOM 1479 C C . VAL A 1 181 ? -5.615 10.501 65.130 1.00 64.38 181 VAL A C 1
ATOM 1481 O O . VAL A 1 181 ? -4.909 9.687 65.703 1.00 64.38 181 VAL A O 1
ATOM 1484 N N . VAL A 1 182 ? -6.628 10.118 64.348 1.00 69.25 182 VAL A N 1
ATOM 1485 C CA . VAL A 1 182 ? -7.003 8.708 64.125 1.00 69.25 182 VAL A CA 1
ATOM 1486 C C . VAL A 1 182 ? -5.900 7.945 63.386 1.00 69.25 182 VAL A C 1
ATOM 1488 O O . VAL A 1 182 ? -5.552 6.838 63.795 1.00 69.25 182 VAL A O 1
ATOM 1491 N N . TYR A 1 183 ? -5.307 8.533 62.343 1.00 66.75 183 TYR A N 1
ATOM 1492 C CA . TYR A 1 183 ? -4.164 7.937 61.643 1.00 66.75 183 TYR A CA 1
ATOM 1493 C C . TYR A 1 183 ? -2.939 7.811 62.563 1.00 66.75 183 TYR A C 1
ATOM 1495 O O . TYR A 1 183 ? -2.307 6.759 62.589 1.00 66.75 183 TYR A O 1
ATOM 1503 N N . MET A 1 184 ? -2.638 8.830 63.374 1.00 63.62 184 MET A N 1
ATOM 1504 C CA . MET A 1 184 ? -1.531 8.806 64.338 1.00 63.62 184 MET A CA 1
ATOM 1505 C C . MET A 1 184 ? -1.772 7.805 65.477 1.00 63.62 184 MET A C 1
ATOM 1507 O O . MET A 1 184 ? -0.857 7.077 65.846 1.00 63.62 184 MET A O 1
ATOM 1511 N N . PHE A 1 185 ? -2.995 7.700 66.007 1.00 62.59 185 PHE A N 1
ATOM 1512 C CA . PHE A 1 185 ? -3.346 6.729 67.053 1.00 62.59 185 PHE A CA 1
ATOM 1513 C C . PHE A 1 185 ? -3.233 5.292 66.545 1.00 62.59 185 PHE A C 1
ATOM 1515 O O . PHE A 1 185 ? -2.818 4.401 67.284 1.00 62.59 185 PHE A O 1
ATOM 1522 N N . ARG A 1 186 ? -3.585 5.063 65.277 1.00 63.53 186 ARG A N 1
ATOM 1523 C CA . ARG A 1 186 ? -3.458 3.753 64.639 1.00 63.53 186 ARG A CA 1
ATOM 1524 C C . ARG A 1 186 ? -1.993 3.364 64.432 1.00 63.53 186 ARG A C 1
ATOM 1526 O O . ARG A 1 186 ? -1.640 2.231 64.715 1.00 63.53 186 ARG A O 1
ATOM 1533 N N . ILE A 1 187 ? -1.134 4.314 64.059 1.00 61.38 187 ILE A N 1
ATOM 1534 C CA . ILE A 1 187 ? 0.319 4.099 63.942 1.00 61.38 187 ILE A CA 1
ATOM 1535 C C . ILE A 1 187 ? 0.977 3.841 65.311 1.00 61.38 187 ILE A C 1
ATOM 1537 O O . ILE A 1 187 ? 1.879 3.019 65.401 1.00 61.38 187 ILE A O 1
ATOM 1541 N N . VAL A 1 188 ? 0.531 4.505 66.384 1.00 62.31 188 VAL A N 1
ATOM 1542 C CA . VAL A 1 188 ? 1.091 4.317 67.739 1.00 62.31 188 VAL A CA 1
ATOM 1543 C C . VAL A 1 188 ? 0.652 3.001 68.394 1.00 62.31 188 VAL A C 1
ATOM 1545 O O . VAL A 1 188 ? 1.410 2.458 69.183 1.00 62.31 188 VAL A O 1
ATOM 1548 N N . ASN A 1 189 ? -0.539 2.475 68.082 1.00 52.50 189 ASN A N 1
ATOM 1549 C CA . ASN A 1 189 ? -1.004 1.183 68.615 1.00 52.50 189 ASN A CA 1
ATOM 1550 C C . ASN A 1 189 ? -0.569 -0.034 67.776 1.00 52.50 189 ASN A C 1
ATOM 1552 O O . ASN A 1 189 ? -0.769 -1.166 68.209 1.00 52.50 189 ASN A O 1
ATOM 1556 N N . GLU A 1 190 ? -0.020 0.186 66.579 1.00 51.38 190 GLU A N 1
ATOM 1557 C CA . GLU A 1 190 ? 0.575 -0.858 65.729 1.00 51.38 190 GLU A CA 1
ATOM 1558 C C . GLU A 1 190 ? 2.120 -0.927 65.859 1.00 51.38 190 GLU A C 1
ATOM 1560 O O . GLU A 1 190 ? 2.751 -1.732 65.172 1.00 51.38 190 GLU A O 1
ATOM 1565 N N . CYS A 1 191 ? 2.717 -0.136 66.763 1.00 44.88 191 CYS A N 1
ATOM 1566 C CA . CYS A 1 191 ? 4.118 -0.209 67.208 1.00 44.88 191 CYS A CA 1
ATOM 1567 C C . CYS A 1 191 ? 4.199 -0.772 68.634 1.00 44.88 191 CYS A C 1
ATOM 1569 O O . CYS A 1 191 ? 5.164 -1.520 68.909 1.00 44.88 191 CYS A O 1
#

Solvent-accessible surface area (backbone atoms only — not comparable to full-atom values): 10958 Å² total; per-residue (Å²): 130,84,53,89,87,70,59,86,83,86,68,62,62,88,44,41,45,62,50,36,38,76,71,64,64,18,56,88,61,38,75,62,55,49,53,58,49,49,54,50,48,64,58,52,59,76,65,61,70,95,43,69,71,54,51,58,65,60,56,96,52,87,82,45,62,69,53,47,51,52,49,45,55,52,45,54,69,76,54,68,85,39,55,45,100,86,69,45,63,68,46,64,60,60,46,50,44,51,49,51,48,48,57,28,58,49,65,29,33,39,56,44,53,50,34,49,52,51,29,47,37,67,72,47,50,50,56,50,52,52,53,50,50,53,51,51,55,51,51,49,56,55,48,56,51,48,50,54,53,51,54,48,51,52,52,52,50,51,53,51,51,53,51,52,40,60,75,68,70,56,59,74,72,55,51,58,53,47,52,51,48,53,55,50,53,52,56,62,73,75,106

pLDDT: mean 86.64, std 12.96, range [44.88, 98.5]

Foldseek 3Di:
DDDPVNDDDDDDLLCVLVVCCVVQVAPPCLVVLVVVLVVLVVVLVVVDDPDPVLVVLPPPDDCALVSLVVSLVVCCVVQVPQADPVRDGPDPSNVSSVVSNVSCVVRVSSVSVVSVVSNCCVPPVVVVVVVVVVVVVVVVVVVVVVVVVVVVVVVVVVVVVVVVCVVVVDDPVVVVVVVVVVVVVVVVVVD